Protein AF-A0A5R2NC80-F1 (afdb_monomer_lite)

Foldseek 3Di:
DLCVQLPVLVVLQVVCVVCVVVQLPDPDVVSVQPRLLSSLVSCVVVVNNVVNLVSLVVVLVVPQPHPQLQSNLSSLLSNLLSCVVVVNLVVNVVSLCVRCDPPRDPADDNSRLSSLVSVLVSCLSVLVLVSSLVSLVSQCVVCPPPPNLLSNLLSLLSNLSSPPPPVVSVCVSPVVSCVSCVVSSGDCSNVSVD

Radius of gyration: 16.11 Å; chains: 1; bounding box: 38×37×40 Å

Structure (mmCIF, N/CA/C/O backbone):
data_AF-A0A5R2NC80-F1
#
_entry.id   AF-A0A5R2NC80-F1
#
loop_
_atom_site.group_PDB
_atom_site.id
_atom_site.type_symbol
_atom_site.label_atom_id
_atom_site.label_alt_id
_atom_site.label_comp_id
_atom_site.label_asym_id
_atom_site.label_entity_id
_atom_site.label_seq_id
_atom_site.pdbx_PDB_ins_code
_atom_site.Cartn_x
_atom_site.Cartn_y
_atom_site.Cartn_z
_atom_site.occupancy
_atom_site.B_iso_or_equiv
_atom_site.auth_seq_id
_atom_site.auth_comp_id
_atom_site.auth_asym_id
_atom_site.auth_atom_id
_atom_site.pdbx_PDB_model_num
ATOM 1 N N . GLU A 1 1 ? -4.298 -0.695 -14.403 1.00 80.38 1 GLU A N 1
ATOM 2 C CA . GLU A 1 1 ? -4.674 0.154 -13.246 1.00 80.38 1 GLU A CA 1
ATOM 3 C C . GLU A 1 1 ? -6.178 0.427 -13.180 1.00 80.38 1 GLU A C 1
ATOM 5 O O . GLU A 1 1 ? -6.762 0.176 -12.139 1.00 80.38 1 GLU A O 1
ATOM 10 N N . LEU A 1 2 ? -6.840 0.875 -14.258 1.00 85.19 2 LEU A N 1
ATOM 11 C CA . LEU A 1 2 ? -8.296 1.112 -14.230 1.00 85.19 2 LEU A CA 1
ATOM 12 C C . LEU A 1 2 ? -9.118 -0.162 -13.957 1.00 85.19 2 LEU A C 1
ATOM 14 O O . LEU A 1 2 ? -9.928 -0.167 -13.034 1.00 85.19 2 LEU A O 1
ATOM 18 N N . ALA A 1 3 ? -8.856 -1.246 -14.698 1.00 85.06 3 ALA A N 1
ATOM 19 C CA . ALA A 1 3 ? -9.485 -2.551 -14.458 1.00 85.06 3 ALA A CA 1
ATOM 20 C C . ALA A 1 3 ? -9.240 -3.054 -13.024 1.00 85.06 3 ALA A C 1
ATOM 22 O O . ALA A 1 3 ? -10.125 -3.617 -12.393 1.00 85.06 3 ALA A O 1
ATOM 23 N N . TYR A 1 4 ? -8.053 -2.773 -12.472 1.00 86.44 4 TYR A N 1
ATOM 24 C CA . TYR A 1 4 ? -7.763 -3.061 -11.072 1.00 86.44 4 TYR A CA 1
ATOM 25 C C . TYR A 1 4 ? -8.686 -2.255 -10.157 1.00 86.44 4 TYR A C 1
ATOM 27 O O . TYR A 1 4 ? -9.494 -2.854 -9.464 1.00 86.44 4 TYR A O 1
ATOM 35 N N . GLU A 1 5 ? -8.636 -0.917 -10.192 1.00 88.75 5 GLU A N 1
ATOM 36 C CA . GLU A 1 5 ? -9.397 -0.076 -9.255 1.00 88.75 5 GLU A CA 1
ATOM 37 C C . GLU A 1 5 ? -10.907 -0.295 -9.294 1.00 88.75 5 GLU A C 1
ATOM 39 O O . GLU A 1 5 ? -11.548 -0.176 -8.256 1.00 88.75 5 GLU A O 1
ATOM 44 N N . THR A 1 6 ? -11.465 -0.634 -10.453 1.00 88.25 6 THR A N 1
ATOM 45 C CA . THR A 1 6 ? -12.903 -0.903 -10.640 1.00 88.25 6 THR A CA 1
ATOM 46 C C . THR A 1 6 ? -13.302 -2.338 -10.271 1.00 88.25 6 THR A C 1
ATOM 48 O O . THR A 1 6 ? -14.427 -2.758 -10.525 1.00 88.25 6 THR A O 1
ATOM 51 N N . ASN A 1 7 ? -12.396 -3.086 -9.629 1.00 88.19 7 ASN A N 1
ATOM 52 C CA . ASN A 1 7 ? -12.583 -4.461 -9.163 1.00 88.19 7 ASN A CA 1
ATOM 53 C C . ASN A 1 7 ? -12.809 -5.495 -10.288 1.00 88.19 7 ASN A C 1
ATOM 55 O O . ASN A 1 7 ? -13.308 -6.591 -10.039 1.00 88.19 7 ASN A O 1
ATOM 59 N N . ALA A 1 8 ? -12.379 -5.196 -11.517 1.00 88.50 8 ALA A N 1
ATOM 60 C CA . ALA A 1 8 ? -12.315 -6.151 -12.624 1.00 88.50 8 ALA A CA 1
ATOM 61 C C . ALA A 1 8 ? -11.020 -6.989 -12.540 1.00 88.50 8 ALA A C 1
ATOM 63 O O . ALA A 1 8 ? -10.152 -6.943 -13.413 1.00 88.50 8 ALA A O 1
ATOM 64 N N . SER A 1 9 ? -10.857 -7.752 -11.450 1.00 79.69 9 SER A N 1
ATOM 65 C CA . SER A 1 9 ? -9.596 -8.439 -11.113 1.00 79.69 9 SER A CA 1
ATOM 66 C C . SER A 1 9 ? -9.146 -9.474 -12.150 1.00 79.69 9 SER A C 1
ATOM 68 O O . SER A 1 9 ? -7.947 -9.615 -12.372 1.00 79.69 9 SER A O 1
ATOM 70 N N . GLY A 1 10 ? -10.081 -10.160 -12.818 1.00 82.88 10 GLY A N 1
ATOM 71 C CA . GLY A 1 10 ? -9.759 -11.107 -13.893 1.00 82.88 10 GLY A CA 1
ATOM 72 C C . GLY A 1 10 ? -9.185 -10.421 -15.137 1.00 82.88 10 GLY A C 1
ATOM 73 O O . GLY A 1 10 ? -8.174 -10.863 -15.676 1.00 82.88 10 GLY A O 1
ATOM 74 N N . GLU A 1 11 ? -9.772 -9.294 -15.547 1.00 87.00 11 GLU A N 1
ATOM 75 C CA . GLU A 1 11 ? -9.247 -8.471 -16.644 1.00 87.00 11 GLU A CA 1
ATOM 76 C C . GLU A 1 11 ? -7.880 -7.883 -16.274 1.00 87.00 11 GLU A C 1
ATOM 78 O O . GLU A 1 11 ? -6.939 -7.930 -17.066 1.00 87.00 11 GLU A O 1
ATOM 83 N N . ALA A 1 12 ? -7.743 -7.384 -15.043 1.00 84.44 12 ALA A N 1
ATOM 84 C CA . ALA A 1 12 ? -6.474 -6.873 -14.545 1.00 84.44 12 ALA A CA 1
ATOM 85 C C . ALA A 1 12 ? -5.372 -7.944 -14.585 1.00 84.44 12 ALA A C 1
ATOM 87 O O . ALA A 1 12 ? -4.263 -7.624 -15.007 1.00 84.44 12 ALA A O 1
ATOM 88 N N . LEU A 1 13 ? -5.679 -9.193 -14.205 1.00 82.75 13 LEU A N 1
ATOM 89 C CA . LEU A 1 13 ? -4.756 -10.330 -14.278 1.00 82.75 13 LEU A CA 1
ATOM 90 C C . LEU A 1 13 ? -4.341 -10.646 -15.712 1.00 82.75 13 LEU A C 1
ATOM 92 O O . LEU A 1 13 ? -3.147 -10.673 -16.003 1.00 82.75 13 LEU A O 1
ATOM 96 N N . ALA A 1 14 ? -5.307 -10.794 -16.617 1.00 84.62 14 ALA A N 1
ATOM 97 C CA . ALA A 1 14 ? -5.014 -11.067 -18.019 1.00 84.62 14 ALA A CA 1
ATOM 98 C C . ALA A 1 14 ? -4.106 -9.984 -18.631 1.00 84.62 14 ALA A C 1
ATOM 100 O O . ALA A 1 14 ? -3.153 -10.288 -19.345 1.00 84.62 14 ALA A O 1
ATOM 101 N N . LEU A 1 15 ? -4.357 -8.708 -18.316 1.00 84.06 15 LEU A N 1
ATOM 102 C CA . LEU A 1 15 ? -3.535 -7.597 -18.797 1.00 84.06 15 LEU A CA 1
ATOM 103 C C . LEU A 1 15 ? -2.097 -7.659 -18.267 1.00 84.06 15 LEU A C 1
ATOM 105 O O . LEU A 1 15 ? -1.163 -7.440 -19.037 1.00 84.06 15 LEU A O 1
ATOM 109 N N . VAL A 1 16 ? -1.896 -7.945 -16.978 1.00 81.94 16 VAL A N 1
ATOM 110 C CA . VAL A 1 16 ? -0.542 -7.967 -16.397 1.00 81.94 16 VAL A CA 1
ATOM 111 C C . VAL A 1 16 ? 0.243 -9.221 -16.762 1.00 81.94 16 VAL A C 1
ATOM 113 O O . VAL A 1 16 ? 1.454 -9.127 -16.914 1.00 81.94 16 VAL A O 1
ATOM 116 N N . GLU A 1 17 ? -0.405 -10.365 -16.975 1.00 82.00 17 GLU A N 1
ATOM 117 C CA . GLU A 1 17 ? 0.279 -11.577 -17.443 1.00 82.00 17 GLU A CA 1
ATOM 118 C C . GLU A 1 17 ? 0.721 -11.436 -18.903 1.00 82.00 17 GLU A C 1
ATOM 120 O O . GLU A 1 17 ? 1.860 -11.763 -19.239 1.00 82.00 17 GLU A O 1
ATOM 125 N N . ASN A 1 18 ? -0.125 -10.844 -19.752 1.00 81.88 18 ASN A N 1
ATOM 126 C CA . ASN A 1 18 ? 0.211 -10.591 -21.154 1.00 81.88 18 ASN A CA 1
ATOM 127 C C . ASN A 1 18 ? 1.300 -9.520 -21.320 1.00 81.88 18 ASN A C 1
ATOM 129 O O . ASN A 1 18 ? 2.136 -9.613 -22.218 1.00 81.88 18 ASN A O 1
ATOM 133 N N . LEU A 1 19 ? 1.296 -8.487 -20.470 1.00 77.19 19 LEU A N 1
ATOM 134 C CA . LEU A 1 19 ? 2.226 -7.357 -20.573 1.00 77.19 19 LEU A CA 1
ATOM 135 C C . LEU A 1 19 ? 3.444 -7.479 -19.646 1.00 77.19 19 LEU A C 1
ATOM 137 O O . LEU A 1 19 ? 4.398 -6.721 -19.805 1.00 77.19 19 LEU A O 1
ATOM 141 N N . GLY A 1 20 ? 3.445 -8.412 -18.695 1.00 69.75 20 GLY A N 1
ATOM 142 C CA . GLY A 1 20 ? 4.465 -8.562 -17.651 1.00 69.75 20 GLY A CA 1
ATOM 143 C C . GLY A 1 20 ? 5.900 -8.649 -18.179 1.00 69.75 20 GLY A C 1
ATOM 144 O O . GLY A 1 20 ? 6.734 -7.845 -17.756 1.00 69.75 20 GLY A O 1
ATOM 145 N N . PRO A 1 21 ? 6.199 -9.525 -19.160 1.00 72.44 21 PRO A N 1
ATOM 146 C CA . PRO A 1 21 ? 7.534 -9.606 -19.758 1.00 72.44 21 PRO A CA 1
ATOM 147 C C . PRO A 1 21 ? 7.990 -8.291 -20.408 1.00 72.44 21 PRO A C 1
ATOM 149 O O . PRO A 1 21 ? 9.159 -7.919 -20.311 1.00 72.44 21 PRO A O 1
ATOM 152 N N . LEU A 1 22 ? 7.061 -7.554 -21.030 1.00 72.12 22 LEU A N 1
ATOM 153 C CA . LEU A 1 22 ? 7.335 -6.248 -21.636 1.00 72.12 22 LEU A CA 1
ATOM 154 C C . LEU A 1 22 ? 7.553 -5.168 -20.570 1.00 72.12 22 LEU A C 1
ATOM 156 O O . LEU A 1 22 ? 8.404 -4.303 -20.743 1.00 72.12 22 LEU A O 1
ATOM 160 N N . ILE A 1 23 ? 6.818 -5.231 -19.457 1.00 70.12 23 ILE A N 1
ATOM 161 C CA . ILE A 1 23 ? 6.944 -4.318 -18.315 1.00 70.12 23 ILE A CA 1
ATOM 162 C C . ILE A 1 23 ? 8.294 -4.501 -17.611 1.00 70.12 23 ILE A C 1
ATOM 164 O O . ILE A 1 23 ? 8.983 -3.516 -17.349 1.00 70.12 23 ILE A O 1
ATOM 168 N N . GLU A 1 24 ? 8.686 -5.742 -17.310 1.00 64.88 24 GLU A N 1
ATOM 169 C CA . GLU A 1 24 ? 9.937 -6.045 -16.597 1.00 64.88 24 GLU A CA 1
ATOM 170 C C . GLU A 1 24 ? 11.188 -5.835 -17.468 1.00 64.88 24 GLU A C 1
ATOM 172 O O . GLU A 1 24 ? 12.270 -5.563 -16.932 1.00 64.88 24 GLU A O 1
ATOM 177 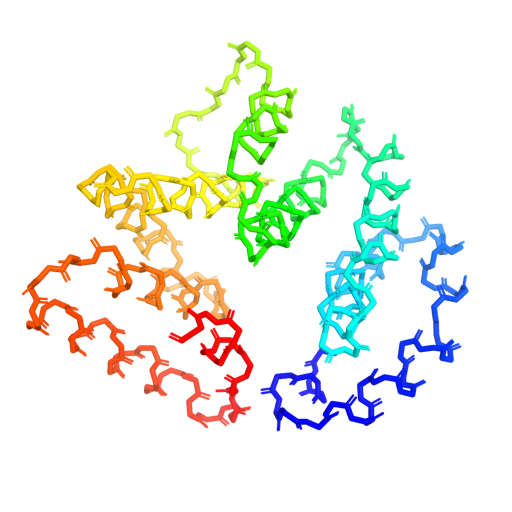N N . GLY A 1 25 ? 11.034 -5.955 -18.793 1.00 64.62 25 GLY A N 1
ATOM 178 C CA . GLY A 1 25 ? 12.075 -5.726 -19.798 1.00 64.62 25 GLY A CA 1
ATOM 179 C C . GLY A 1 25 ? 12.131 -4.300 -20.363 1.00 64.62 25 GLY A C 1
ATOM 180 O O . GLY A 1 25 ? 13.036 -3.995 -21.140 1.00 64.62 25 GLY A O 1
ATOM 181 N N . ALA A 1 26 ? 11.195 -3.415 -20.002 1.00 63.25 26 ALA A N 1
ATOM 182 C CA . ALA A 1 26 ? 11.150 -2.059 -20.541 1.00 63.25 26 ALA A CA 1
ATOM 183 C C . ALA A 1 26 ? 12.350 -1.218 -20.073 1.00 63.25 26 ALA A C 1
ATOM 185 O O . ALA A 1 26 ? 12.550 -0.993 -18.881 1.00 63.25 26 ALA A O 1
ATOM 186 N N . ALA A 1 27 ? 13.095 -0.658 -21.031 1.00 51.97 27 ALA A N 1
ATOM 187 C CA . ALA A 1 27 ? 14.151 0.322 -20.762 1.00 51.97 27 ALA A CA 1
ATOM 188 C C . ALA A 1 27 ? 13.593 1.696 -20.326 1.00 51.97 27 ALA A C 1
ATOM 190 O O . ALA A 1 27 ? 14.301 2.498 -19.719 1.00 51.97 27 ALA A O 1
ATOM 191 N N . VAL A 1 28 ? 12.318 1.977 -20.632 1.00 56.28 28 VAL A N 1
ATOM 192 C CA . VAL A 1 28 ? 11.653 3.249 -20.316 1.00 56.28 28 VAL A CA 1
ATOM 193 C C . VAL A 1 28 ? 10.897 3.139 -18.998 1.00 56.28 28 VAL A C 1
ATOM 195 O O . VAL A 1 28 ? 9.860 2.487 -18.895 1.00 56.28 28 VAL A O 1
ATOM 198 N N . ILE A 1 29 ? 11.392 3.863 -18.001 1.00 58.12 29 ILE A N 1
ATOM 199 C CA . ILE A 1 29 ? 11.003 3.750 -16.587 1.00 58.12 29 ILE A CA 1
ATOM 200 C C . ILE A 1 29 ? 9.593 4.269 -16.268 1.00 58.12 29 ILE A C 1
ATOM 202 O O . ILE A 1 29 ? 9.025 3.936 -15.227 1.00 58.12 29 ILE A O 1
ATOM 206 N N . VAL A 1 30 ? 8.975 5.006 -17.194 1.00 54.38 30 VAL A N 1
ATOM 207 C CA . VAL A 1 30 ? 7.578 5.450 -17.068 1.00 54.38 30 VAL A CA 1
ATOM 208 C C . VAL A 1 30 ? 6.611 4.262 -17.021 1.00 54.38 30 VAL A C 1
ATOM 210 O O . VAL A 1 30 ? 5.649 4.306 -16.257 1.00 54.38 30 VAL A O 1
ATOM 213 N N . TYR A 1 31 ? 6.883 3.185 -17.769 1.00 58.72 31 TYR A N 1
ATOM 214 C CA . TYR A 1 31 ? 6.023 2.000 -17.770 1.00 58.72 31 TYR A CA 1
ATOM 215 C C . TYR A 1 31 ? 6.079 1.257 -16.422 1.00 58.72 31 TYR A C 1
ATOM 217 O O . TYR A 1 31 ? 5.022 1.132 -15.801 1.00 58.72 31 TYR A O 1
ATOM 225 N N . PRO A 1 32 ? 7.261 0.885 -15.881 1.00 59.38 32 PRO A N 1
ATOM 226 C CA . PRO A 1 32 ? 7.375 0.293 -14.548 1.00 59.38 32 PRO A CA 1
ATOM 227 C C . PRO A 1 32 ? 6.748 1.113 -13.413 1.00 59.38 32 PRO A C 1
ATOM 229 O O . PRO A 1 32 ? 6.153 0.533 -12.508 1.00 59.38 32 PRO A O 1
ATOM 232 N N . LEU A 1 33 ? 6.833 2.451 -13.464 1.00 58.34 33 LEU A N 1
ATOM 233 C CA . LEU A 1 33 ? 6.253 3.350 -12.452 1.00 58.34 33 LEU A CA 1
ATOM 234 C C . LEU A 1 33 ? 4.740 3.196 -12.269 1.00 58.34 33 LEU A C 1
ATOM 236 O O . LEU A 1 33 ? 4.251 3.363 -11.153 1.00 58.34 33 LEU A O 1
ATOM 240 N N . ALA A 1 34 ? 4.005 2.904 -13.341 1.00 63.28 34 ALA A N 1
ATOM 241 C CA . ALA A 1 34 ? 2.554 2.734 -13.284 1.00 63.28 34 ALA A CA 1
ATOM 242 C C . ALA A 1 34 ? 2.141 1.258 -13.163 1.00 63.28 34 ALA A C 1
ATOM 244 O O . ALA A 1 34 ? 1.145 0.927 -12.511 1.00 63.28 34 ALA A O 1
ATOM 245 N N . SER A 1 35 ? 2.890 0.353 -13.794 1.00 76.00 35 SER A N 1
ATOM 246 C CA . SER A 1 35 ? 2.446 -1.027 -13.976 1.00 76.00 35 SER A CA 1
ATOM 247 C C . SER A 1 35 ? 2.956 -2.000 -12.916 1.00 76.00 35 SER A C 1
ATOM 249 O O . SER A 1 35 ? 2.193 -2.882 -12.531 1.00 76.00 35 SER A O 1
ATOM 251 N N . VAL A 1 36 ? 4.180 -1.838 -12.399 1.00 83.12 36 VAL A N 1
ATOM 252 C CA . VAL A 1 36 ? 4.771 -2.783 -11.430 1.00 83.12 36 VAL A CA 1
ATOM 253 C C . VAL A 1 36 ? 3.996 -2.811 -10.104 1.00 83.12 36 VAL A C 1
ATOM 255 O O . VAL A 1 36 ? 3.637 -3.908 -9.674 1.00 83.12 36 VAL A O 1
ATOM 258 N N . PRO A 1 37 ? 3.636 -1.662 -9.492 1.00 83.94 37 PRO A N 1
ATOM 259 C CA . PRO A 1 37 ? 2.723 -1.621 -8.347 1.00 83.94 37 PRO A CA 1
ATOM 260 C C . PRO A 1 37 ? 1.418 -2.368 -8.601 1.00 83.94 37 PRO A C 1
ATOM 262 O O . PRO A 1 37 ? 1.045 -3.265 -7.853 1.00 83.94 37 PRO A O 1
ATOM 265 N N . THR A 1 38 ? 0.737 -2.043 -9.705 1.00 86.06 38 THR A N 1
ATOM 266 C CA . THR A 1 38 ? -0.546 -2.664 -10.053 1.00 86.06 38 THR A CA 1
ATOM 267 C C . THR A 1 38 ? -0.393 -4.174 -10.226 1.00 86.06 38 THR A C 1
ATOM 269 O O . THR A 1 38 ? -1.224 -4.930 -9.731 1.00 86.06 38 THR A O 1
ATOM 272 N N . TYR A 1 39 ? 0.675 -4.627 -10.886 1.00 88.88 39 TYR A N 1
ATOM 273 C CA . TYR A 1 39 ? 0.937 -6.047 -11.079 1.00 88.88 39 TYR A CA 1
ATOM 274 C C . TYR A 1 39 ? 1.167 -6.754 -9.739 1.00 88.88 39 TYR A C 1
ATOM 276 O O . TYR A 1 39 ? 0.546 -7.780 -9.476 1.00 88.88 39 TYR A O 1
ATOM 284 N N . ALA A 1 40 ? 1.959 -6.173 -8.836 1.00 90.56 40 ALA A N 1
ATOM 285 C CA . ALA A 1 40 ? 2.197 -6.769 -7.525 1.00 90.56 40 ALA A CA 1
ATOM 286 C C . ALA A 1 40 ? 0.894 -6.943 -6.731 1.00 90.56 40 ALA A C 1
ATOM 288 O O . ALA A 1 40 ? 0.664 -7.986 -6.122 1.00 90.56 40 ALA A O 1
ATOM 289 N N . ARG A 1 41 ? -0.002 -5.955 -6.802 1.00 89.81 41 ARG A N 1
ATOM 290 C CA . ARG A 1 41 ? -1.315 -6.013 -6.148 1.00 89.81 41 ARG A CA 1
ATOM 291 C C . ARG A 1 41 ? -2.240 -7.063 -6.763 1.00 89.81 41 ARG A C 1
ATOM 293 O O . ARG A 1 41 ? -2.952 -7.758 -6.045 1.00 89.81 41 ARG A O 1
ATOM 300 N N . VAL A 1 42 ? -2.209 -7.220 -8.085 1.00 90.00 42 VAL A N 1
ATOM 301 C CA . VAL A 1 42 ? -2.945 -8.286 -8.780 1.00 90.00 42 VAL A CA 1
ATOM 302 C C . VAL A 1 42 ? -2.407 -9.668 -8.398 1.00 90.00 42 VAL A C 1
ATOM 304 O O . VAL A 1 42 ? -3.189 -10.569 -8.104 1.00 90.00 42 VAL A O 1
ATOM 307 N N . LEU A 1 43 ? -1.085 -9.838 -8.322 1.00 90.19 43 LEU A N 1
ATOM 308 C CA . LEU A 1 43 ? -0.475 -1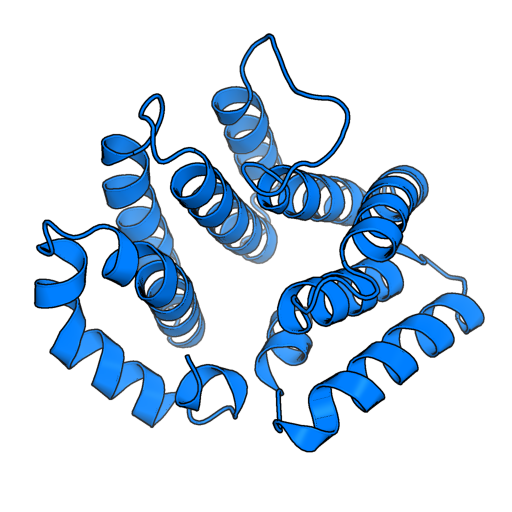1.081 -7.847 1.00 90.19 43 LEU A CA 1
ATOM 309 C C . LEU A 1 43 ? -0.912 -11.393 -6.412 1.00 90.19 43 LEU A C 1
ATOM 311 O O . LEU A 1 43 ? -1.384 -12.500 -6.152 1.00 90.19 43 LEU A O 1
ATOM 315 N N . GLN A 1 44 ? -0.855 -10.411 -5.510 1.00 90.00 44 GLN A N 1
ATOM 316 C CA . GLN A 1 44 ? -1.346 -10.556 -4.138 1.00 90.00 44 GLN A CA 1
ATOM 317 C C . GLN A 1 44 ? -2.805 -11.028 -4.097 1.00 90.00 44 GLN A C 1
ATOM 319 O O . GLN A 1 44 ? -3.117 -11.982 -3.387 1.00 90.00 44 GLN A O 1
ATOM 324 N N . LEU A 1 45 ? -3.679 -10.412 -4.897 1.00 88.62 45 LEU A N 1
ATOM 325 C CA . LEU A 1 45 ? -5.093 -10.779 -4.982 1.00 88.62 45 LEU A CA 1
ATOM 326 C C . LEU A 1 45 ? -5.341 -12.235 -5.373 1.00 88.62 45 LEU A C 1
ATOM 328 O O . LEU A 1 45 ? -6.335 -12.827 -4.966 1.00 88.62 45 LEU A O 1
ATOM 332 N N . THR A 1 46 ? -4.439 -12.802 -6.165 1.00 88.94 46 THR A N 1
ATOM 333 C CA . THR A 1 46 ? -4.506 -14.195 -6.627 1.00 88.94 46 THR A CA 1
ATOM 334 C C . THR A 1 46 ? -3.786 -15.174 -5.695 1.00 88.94 46 THR A C 1
ATOM 336 O O . THR A 1 46 ? -3.529 -16.312 -6.076 1.00 88.94 46 THR A O 1
ATOM 339 N N . GLY A 1 47 ? -3.422 -14.743 -4.482 1.00 90.31 47 GLY A N 1
ATOM 340 C CA . GLY A 1 47 ? -2.683 -15.557 -3.513 1.00 90.31 47 GLY A CA 1
ATOM 341 C C . GLY A 1 47 ? -1.190 -15.701 -3.827 1.00 90.31 47 GLY A C 1
ATOM 342 O O . GLY A 1 47 ? -0.492 -16.462 -3.165 1.00 90.31 47 GLY A O 1
ATOM 343 N N . ARG A 1 48 ? -0.664 -14.956 -4.807 1.00 92.69 48 ARG A N 1
ATOM 344 C CA . ARG A 1 48 ? 0.739 -15.010 -5.258 1.00 92.69 48 ARG A CA 1
ATOM 345 C C . ARG A 1 48 ? 1.587 -13.915 -4.600 1.00 92.69 48 ARG A C 1
ATOM 347 O O . ARG A 1 48 ? 2.353 -13.225 -5.270 1.00 92.69 48 ARG A O 1
ATOM 354 N N . GLY A 1 49 ? 1.433 -13.742 -3.286 1.00 92.94 49 GLY A N 1
ATOM 355 C CA . GLY A 1 49 ? 2.089 -12.675 -2.517 1.00 92.94 49 GLY A CA 1
ATOM 356 C C . GLY A 1 49 ? 3.620 -12.725 -2.565 1.00 92.94 49 GLY A C 1
ATOM 357 O O . GLY A 1 49 ? 4.256 -11.696 -2.773 1.00 92.94 49 GLY A O 1
ATOM 358 N N . ASP A 1 50 ? 4.215 -13.914 -2.469 1.00 93.31 50 ASP A N 1
ATOM 359 C CA . ASP A 1 50 ? 5.678 -14.057 -2.513 1.00 93.31 50 ASP A CA 1
ATOM 360 C C . ASP A 1 50 ? 6.241 -13.706 -3.895 1.00 93.31 50 ASP A C 1
ATOM 362 O O . ASP A 1 50 ? 7.210 -12.959 -4.005 1.00 93.31 50 ASP A O 1
ATOM 366 N N . ALA A 1 51 ? 5.555 -14.118 -4.967 1.00 91.50 51 ALA A N 1
ATOM 367 C CA . ALA A 1 51 ? 5.921 -13.723 -6.326 1.00 91.50 51 ALA A CA 1
ATOM 368 C C . ALA A 1 51 ? 5.830 -12.198 -6.530 1.00 91.50 51 ALA A C 1
ATOM 370 O O . ALA A 1 51 ? 6.644 -11.617 -7.252 1.00 91.50 51 ALA A O 1
ATOM 371 N N . ALA A 1 52 ? 4.858 -11.542 -5.884 1.00 93.56 52 ALA A N 1
ATOM 372 C CA . ALA A 1 52 ? 4.739 -10.089 -5.890 1.00 93.56 52 ALA A CA 1
ATOM 373 C C . ALA A 1 52 ? 5.932 -9.421 -5.185 1.00 93.56 52 ALA A C 1
ATOM 375 O O . ALA A 1 52 ? 6.516 -8.483 -5.732 1.00 93.56 52 ALA A O 1
ATOM 376 N N . LEU A 1 53 ? 6.326 -9.923 -4.008 1.00 95.12 53 LEU A N 1
ATOM 377 C CA . LEU A 1 53 ? 7.488 -9.431 -3.261 1.00 95.12 53 LEU A CA 1
ATOM 378 C C . LEU A 1 53 ? 8.787 -9.593 -4.058 1.00 95.12 53 LEU A C 1
ATOM 380 O O . LEU A 1 53 ? 9.546 -8.627 -4.174 1.00 95.12 53 LEU A O 1
ATOM 384 N N . ASP A 1 54 ? 9.006 -10.762 -4.661 1.00 92.50 54 ASP A N 1
ATOM 385 C CA . ASP A 1 54 ? 10.187 -11.040 -5.480 1.00 92.50 54 ASP A CA 1
ATOM 386 C C . ASP A 1 54 ? 10.274 -10.104 -6.687 1.00 92.50 54 ASP A C 1
ATOM 388 O O . ASP A 1 54 ? 11.341 -9.573 -7.003 1.00 92.50 54 ASP A O 1
ATOM 392 N N . MET A 1 55 ? 9.152 -9.873 -7.374 1.00 90.19 55 MET A N 1
ATOM 393 C CA . MET A 1 55 ? 9.099 -8.949 -8.505 1.00 90.19 55 MET A CA 1
ATOM 394 C C . MET A 1 55 ? 9.437 -7.518 -8.075 1.00 90.19 55 MET A C 1
ATOM 396 O O . MET A 1 55 ? 10.282 -6.872 -8.701 1.00 90.19 55 MET A O 1
ATOM 400 N N . LEU A 1 56 ? 8.808 -7.024 -7.004 1.00 93.12 56 LEU A N 1
ATOM 401 C CA . LEU A 1 56 ? 9.070 -5.681 -6.487 1.00 93.12 56 LEU A CA 1
ATOM 402 C C . LEU A 1 56 ? 10.540 -5.513 -6.081 1.00 93.12 56 LEU A C 1
ATOM 404 O O . LEU A 1 56 ? 11.138 -4.481 -6.381 1.00 93.12 56 LEU A O 1
ATOM 408 N N . GLU A 1 57 ? 11.137 -6.526 -5.452 1.00 93.06 57 GLU A N 1
ATOM 409 C CA . GLU A 1 57 ? 12.550 -6.525 -5.065 1.00 93.06 57 GLU A CA 1
ATOM 410 C C . GLU A 1 57 ? 13.482 -6.482 -6.282 1.00 93.06 57 GLU A C 1
ATOM 412 O O . GLU A 1 57 ? 14.384 -5.642 -6.335 1.00 93.06 57 GLU A O 1
ATOM 417 N N . ARG A 1 58 ? 13.243 -7.314 -7.305 1.00 89.31 58 ARG A N 1
ATOM 418 C CA . ARG A 1 58 ? 14.065 -7.313 -8.529 1.00 89.31 58 ARG A CA 1
ATOM 419 C C . ARG A 1 58 ? 14.095 -5.947 -9.205 1.00 89.31 58 ARG A C 1
ATOM 421 O O . ARG A 1 58 ? 15.146 -5.539 -9.699 1.00 89.31 58 ARG A O 1
ATOM 428 N N . VAL A 1 59 ? 12.962 -5.245 -9.249 1.00 88.12 59 VAL A N 1
ATOM 429 C CA . VAL A 1 59 ? 12.898 -3.892 -9.821 1.00 88.12 59 VAL A CA 1
ATOM 430 C C . VAL A 1 59 ? 13.553 -2.884 -8.877 1.00 88.12 59 VAL A C 1
ATOM 432 O O . VAL A 1 59 ? 14.346 -2.059 -9.332 1.00 88.12 59 VAL A O 1
ATOM 435 N N . TYR A 1 60 ? 13.296 -2.979 -7.569 1.00 91.62 60 TYR A N 1
ATOM 436 C CA . TYR A 1 60 ? 13.875 -2.096 -6.555 1.00 91.62 60 TYR A CA 1
ATOM 437 C C . TYR A 1 60 ? 15.407 -2.086 -6.602 1.00 91.62 60 TYR A C 1
ATOM 439 O O . TYR A 1 60 ? 16.015 -1.016 -6.615 1.00 91.62 60 TYR A O 1
ATOM 447 N N . GLN A 1 61 ? 16.036 -3.257 -6.723 1.00 90.69 61 GLN A N 1
ATOM 448 C CA . GLN A 1 61 ? 17.494 -3.386 -6.803 1.00 90.69 61 GLN A CA 1
ATOM 449 C C . GLN A 1 61 ? 18.115 -2.636 -7.990 1.00 90.69 61 GLN A C 1
ATOM 451 O O . GLN A 1 61 ? 19.247 -2.170 -7.887 1.00 90.69 61 GLN A O 1
ATOM 456 N N . ARG A 1 62 ? 17.374 -2.458 -9.091 1.00 87.25 62 ARG A N 1
ATOM 457 C CA . ARG A 1 62 ? 17.840 -1.712 -10.275 1.00 87.25 62 ARG A CA 1
ATOM 458 C C . ARG A 1 62 ? 17.714 -0.197 -10.114 1.00 87.25 62 ARG A C 1
ATOM 460 O O . ARG A 1 62 ? 18.400 0.542 -10.812 1.00 87.25 62 ARG A O 1
ATOM 467 N N . VAL A 1 63 ? 16.813 0.269 -9.246 1.00 87.38 63 VAL A N 1
ATOM 468 C CA . VAL A 1 63 ? 16.464 1.697 -9.130 1.00 87.38 63 VAL A CA 1
ATOM 469 C C . VAL A 1 63 ? 16.934 2.339 -7.829 1.00 87.38 63 VAL A C 1
ATOM 471 O O . VAL A 1 63 ? 17.037 3.567 -7.764 1.00 87.38 63 VAL A O 1
ATOM 474 N N . ARG A 1 64 ? 17.235 1.556 -6.787 1.00 88.06 64 ARG A N 1
ATOM 475 C CA . ARG A 1 64 ? 17.744 2.086 -5.516 1.00 88.06 64 ARG A CA 1
ATOM 476 C C . ARG A 1 64 ? 19.074 2.820 -5.730 1.00 88.06 64 ARG A C 1
ATOM 478 O O . ARG A 1 64 ? 19.927 2.357 -6.480 1.00 88.06 64 ARG A O 1
ATOM 485 N N . GLY A 1 65 ? 19.235 3.982 -5.098 1.00 85.31 65 GLY A N 1
ATOM 486 C CA . GLY A 1 65 ? 20.435 4.821 -5.243 1.00 85.31 65 GLY A CA 1
ATOM 487 C C . GLY A 1 65 ? 20.600 5.509 -6.607 1.00 85.31 65 GLY A C 1
ATOM 488 O O . GLY A 1 65 ? 21.599 6.184 -6.825 1.00 85.31 65 GLY A O 1
ATOM 489 N N . SER A 1 66 ? 19.639 5.362 -7.522 1.00 86.69 66 SER A N 1
ATOM 490 C CA . SER A 1 66 ? 19.643 6.045 -8.819 1.00 86.69 66 SER A CA 1
ATOM 491 C C . SER A 1 66 ? 18.816 7.339 -8.790 1.00 86.69 66 SER A C 1
ATOM 493 O O . SER A 1 66 ? 18.157 7.667 -7.801 1.00 86.69 66 SER A O 1
ATOM 495 N N . VAL A 1 67 ? 18.765 8.043 -9.925 1.00 84.88 67 VAL A N 1
ATOM 496 C CA . VAL A 1 67 ? 17.892 9.215 -10.128 1.00 84.88 67 VAL A CA 1
ATOM 497 C C . VAL A 1 67 ? 16.392 8.892 -10.004 1.00 84.88 67 VAL A C 1
ATOM 499 O O . VAL A 1 67 ? 15.573 9.793 -9.830 1.00 84.88 67 VAL A O 1
ATOM 502 N N . TYR A 1 68 ? 16.003 7.613 -10.033 1.00 86.81 68 TYR A N 1
ATOM 503 C CA . TYR A 1 68 ? 14.609 7.158 -9.986 1.00 86.81 68 TYR A CA 1
ATOM 504 C C . TYR A 1 68 ? 14.065 7.016 -8.560 1.00 86.81 68 TYR A C 1
ATOM 506 O O . TYR A 1 68 ? 13.332 6.075 -8.248 1.00 86.81 68 TYR A O 1
ATOM 514 N N . ARG A 1 69 ? 14.383 7.981 -7.692 1.00 88.81 69 ARG A N 1
ATOM 515 C CA . ARG A 1 69 ? 14.007 7.978 -6.270 1.00 88.81 69 ARG A CA 1
ATOM 516 C C . ARG A 1 69 ? 12.513 7.753 -6.043 1.00 88.81 69 ARG A C 1
ATOM 518 O O . ARG A 1 69 ? 12.131 6.946 -5.205 1.00 88.81 69 ARG A O 1
ATOM 525 N N . ARG A 1 70 ? 11.668 8.383 -6.864 1.00 89.31 70 ARG A N 1
ATOM 526 C CA . ARG A 1 70 ? 10.211 8.216 -6.789 1.00 89.31 70 ARG A CA 1
ATOM 527 C C . ARG A 1 70 ? 9.757 6.784 -7.041 1.00 89.31 70 ARG A C 1
ATOM 529 O O . ARG A 1 70 ? 8.871 6.307 -6.344 1.00 89.31 70 ARG A O 1
ATOM 536 N N . LEU A 1 71 ? 10.353 6.100 -8.017 1.00 87.94 71 LEU A N 1
ATOM 537 C CA . LEU A 1 71 ? 10.028 4.700 -8.282 1.00 87.94 71 LEU A CA 1
ATOM 538 C C . LEU A 1 71 ? 10.476 3.822 -7.114 1.00 87.94 71 LEU A C 1
ATOM 540 O O . LEU A 1 71 ? 9.695 3.007 -6.641 1.00 87.94 71 LEU A O 1
ATOM 544 N N . ALA A 1 72 ? 11.691 4.031 -6.603 1.00 91.81 72 ALA A N 1
ATOM 545 C CA . ALA A 1 72 ? 12.174 3.299 -5.436 1.00 91.81 72 ALA A CA 1
ATOM 546 C C . ALA A 1 72 ? 11.231 3.467 -4.225 1.00 91.81 72 ALA A C 1
ATOM 548 O O . ALA A 1 72 ? 10.851 2.475 -3.609 1.00 91.81 72 ALA A O 1
ATOM 549 N N . SER A 1 73 ? 10.782 4.699 -3.965 1.00 93.44 73 SER A N 1
ATOM 550 C CA . SER A 1 73 ? 9.823 5.041 -2.908 1.00 93.44 73 SER A CA 1
ATOM 551 C C . SER A 1 73 ? 8.479 4.311 -3.069 1.00 93.44 73 SER A C 1
ATOM 553 O O . SER A 1 73 ? 7.961 3.745 -2.107 1.00 93.44 73 SER A O 1
ATOM 555 N N . VAL A 1 74 ? 7.938 4.250 -4.293 1.00 92.56 74 VAL A N 1
ATOM 556 C CA . VAL A 1 74 ? 6.701 3.506 -4.606 1.00 92.56 74 VAL A CA 1
ATOM 557 C C . VAL A 1 74 ? 6.873 2.002 -4.367 1.00 92.56 74 VAL A C 1
ATOM 559 O O . VAL A 1 74 ? 6.039 1.385 -3.713 1.00 92.56 74 VAL A O 1
ATOM 562 N N . LEU A 1 75 ? 7.966 1.405 -4.853 1.00 93.50 75 LEU A N 1
ATOM 563 C CA . LEU A 1 75 ? 8.207 -0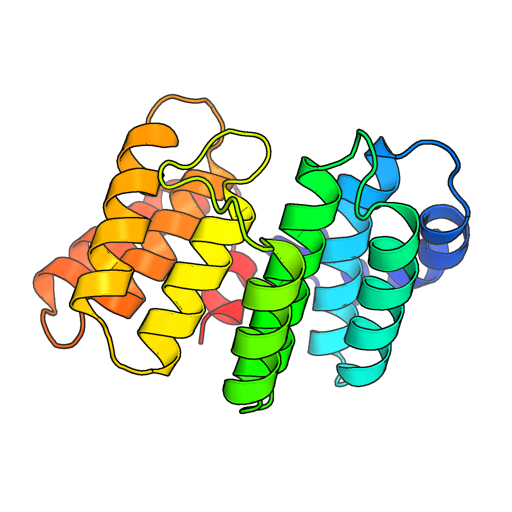.036 -4.702 1.00 93.50 75 LEU A CA 1
ATOM 564 C C . LEU A 1 75 ? 8.368 -0.435 -3.233 1.00 93.50 75 LEU A C 1
ATOM 566 O O . LEU A 1 75 ? 7.859 -1.472 -2.814 1.00 93.50 75 LEU A O 1
ATOM 570 N N . VAL A 1 76 ? 9.053 0.393 -2.441 1.00 95.69 76 VAL A N 1
ATOM 571 C CA . VAL A 1 76 ? 9.192 0.187 -0.993 1.00 95.69 76 VAL A CA 1
ATOM 572 C C . VAL A 1 76 ? 7.837 0.280 -0.300 1.00 95.69 76 VAL A C 1
ATOM 574 O O . VAL A 1 76 ? 7.529 -0.567 0.536 1.00 95.69 76 VAL A O 1
ATOM 577 N N . HIS A 1 77 ? 6.998 1.246 -0.681 1.00 95.81 77 HIS A N 1
ATOM 578 C CA . HIS A 1 77 ? 5.640 1.371 -0.153 1.00 95.81 77 HIS A CA 1
ATOM 579 C C . HIS A 1 77 ? 4.783 0.126 -0.410 1.00 95.81 77 HIS A C 1
ATOM 581 O O . HIS A 1 77 ? 4.201 -0.399 0.542 1.00 95.81 77 HIS A O 1
ATOM 587 N N . ASP A 1 78 ? 4.741 -0.388 -1.642 1.00 94.56 78 ASP A N 1
ATOM 588 C CA . ASP A 1 78 ? 3.956 -1.592 -1.949 1.00 94.56 78 ASP A CA 1
ATOM 589 C C . ASP A 1 78 ? 4.517 -2.841 -1.249 1.00 94.56 78 ASP A C 1
ATOM 591 O O . ASP A 1 78 ? 3.746 -3.646 -0.729 1.00 94.56 78 ASP A O 1
ATOM 595 N N . ARG A 1 79 ? 5.846 -2.989 -1.143 1.00 96.94 79 ARG A N 1
ATOM 596 C CA . ARG A 1 79 ? 6.452 -4.095 -0.379 1.00 96.94 79 ARG A CA 1
ATOM 597 C C . ARG A 1 79 ? 6.092 -4.042 1.099 1.00 96.94 79 ARG A C 1
ATOM 599 O O . ARG A 1 79 ? 5.765 -5.071 1.676 1.00 96.94 79 ARG A O 1
ATOM 606 N N . ILE A 1 80 ? 6.129 -2.857 1.707 1.00 97.38 80 ILE A N 1
ATOM 607 C CA . ILE A 1 80 ? 5.732 -2.669 3.108 1.00 97.38 80 ILE A CA 1
ATOM 608 C C . ILE A 1 80 ? 4.266 -3.044 3.299 1.00 97.38 80 ILE A C 1
ATOM 610 O O . ILE A 1 80 ? 3.950 -3.727 4.269 1.00 97.38 80 ILE A O 1
ATOM 614 N N . ARG A 1 81 ? 3.385 -2.665 2.365 1.00 95.12 81 ARG A N 1
ATOM 615 C CA . ARG A 1 81 ? 1.976 -3.076 2.403 1.00 95.12 81 ARG A CA 1
ATOM 616 C C . ARG A 1 81 ? 1.843 -4.603 2.408 1.00 95.12 81 ARG A C 1
ATOM 618 O O . ARG A 1 81 ? 1.239 -5.143 3.325 1.00 95.12 81 ARG A O 1
ATOM 625 N N . LEU A 1 82 ? 2.488 -5.286 1.459 1.00 94.94 82 LEU A N 1
ATOM 626 C CA . LEU A 1 82 ? 2.471 -6.753 1.365 1.00 94.94 82 LEU A CA 1
ATOM 627 C C . LEU A 1 82 ? 2.996 -7.438 2.631 1.00 94.94 82 LEU A C 1
ATOM 629 O O . LEU A 1 82 ? 2.404 -8.404 3.105 1.00 94.94 82 LEU A O 1
ATOM 633 N N . LEU A 1 83 ? 4.099 -6.941 3.188 1.00 96.50 83 LEU A N 1
ATOM 634 C CA . LEU A 1 83 ? 4.680 -7.493 4.409 1.00 96.50 83 LEU A CA 1
ATOM 635 C C . LEU A 1 83 ? 3.756 -7.293 5.618 1.00 96.50 83 LEU A C 1
ATOM 637 O O . LEU A 1 83 ? 3.620 -8.208 6.427 1.00 96.50 83 LEU A O 1
ATOM 641 N N . ILE A 1 84 ? 3.096 -6.136 5.740 1.00 95.56 84 ILE A N 1
ATOM 642 C CA . ILE A 1 84 ? 2.106 -5.891 6.801 1.00 95.56 84 ILE A CA 1
ATOM 643 C C . ILE A 1 84 ? 0.924 -6.859 6.667 1.00 95.56 84 ILE A C 1
ATOM 645 O O . ILE A 1 84 ? 0.541 -7.466 7.665 1.00 95.56 84 ILE A O 1
ATOM 649 N N . ASP A 1 85 ? 0.407 -7.071 5.454 1.00 92.12 85 ASP A N 1
ATOM 650 C CA . ASP A 1 85 ? -0.704 -8.002 5.200 1.00 92.12 85 ASP A CA 1
ATOM 651 C C . ASP A 1 85 ? -0.332 -9.459 5.542 1.00 92.12 85 ASP A C 1
ATOM 653 O O . ASP A 1 85 ? -1.181 -10.254 5.938 1.00 92.12 85 ASP A O 1
ATOM 657 N N . GLN A 1 86 ? 0.956 -9.805 5.445 1.00 92.62 86 GLN A N 1
ATOM 658 C CA . GLN A 1 86 ? 1.518 -11.094 5.864 1.00 92.62 86 GLN A CA 1
ATOM 659 C C . GLN A 1 86 ? 1.932 -11.137 7.352 1.00 92.62 86 GLN A C 1
ATOM 661 O O . GLN A 1 86 ? 2.586 -12.087 7.779 1.00 92.62 86 GLN A O 1
ATOM 666 N N . ASN A 1 87 ? 1.590 -10.120 8.152 1.00 95.31 87 ASN A N 1
ATOM 667 C CA . ASN A 1 87 ? 1.974 -9.981 9.563 1.00 95.31 87 ASN A CA 1
ATOM 668 C C . ASN A 1 87 ? 3.505 -9.943 9.810 1.00 95.31 87 ASN A C 1
ATOM 670 O O . ASN A 1 87 ? 3.992 -10.265 10.894 1.00 95.31 87 ASN A O 1
ATOM 674 N N . ARG A 1 88 ? 4.287 -9.509 8.813 1.00 97.25 88 ARG A N 1
ATOM 675 C CA . ARG A 1 88 ? 5.760 -9.380 8.837 1.00 97.25 88 ARG A CA 1
ATOM 676 C C . ARG A 1 88 ? 6.199 -7.940 9.140 1.00 97.25 88 ARG A C 1
ATOM 678 O O . ARG A 1 88 ? 7.062 -7.373 8.470 1.00 97.25 88 ARG A O 1
ATOM 685 N N . VAL A 1 89 ? 5.609 -7.328 10.170 1.00 98.00 89 VAL A N 1
ATOM 686 C CA . VAL A 1 89 ? 5.795 -5.896 10.502 1.00 98.00 89 VAL A CA 1
ATOM 687 C C . VAL A 1 89 ? 7.259 -5.541 10.806 1.00 98.00 89 VAL A C 1
ATOM 689 O O . VAL A 1 89 ? 7.754 -4.513 10.348 1.00 98.00 89 VAL A O 1
ATOM 692 N N . ALA A 1 90 ? 7.986 -6.408 11.520 1.00 98.00 90 ALA A N 1
ATOM 693 C CA . ALA A 1 90 ? 9.395 -6.175 11.852 1.00 98.00 90 ALA A CA 1
ATOM 694 C C . ALA A 1 90 ? 10.295 -6.113 10.603 1.00 98.00 90 ALA A C 1
ATOM 696 O O . ALA A 1 90 ? 11.179 -5.262 10.506 1.00 98.00 90 ALA A O 1
ATOM 697 N N . GLU A 1 91 ? 10.038 -6.976 9.620 1.00 98.19 91 GLU A N 1
ATOM 698 C CA . GLU A 1 91 ? 10.764 -6.983 8.350 1.00 98.19 91 GLU A CA 1
ATOM 699 C C . GLU A 1 91 ? 10.435 -5.747 7.511 1.00 98.19 91 GLU A C 1
ATOM 701 O O . GLU A 1 91 ? 11.331 -5.116 6.952 1.00 98.19 91 GLU A O 1
ATOM 706 N N . ALA A 1 92 ? 9.164 -5.344 7.485 1.00 98.31 92 ALA A N 1
ATOM 707 C CA . ALA A 1 92 ? 8.734 -4.126 6.812 1.00 98.31 92 ALA A CA 1
ATOM 708 C C . ALA A 1 92 ? 9.396 -2.868 7.410 1.00 98.31 92 ALA A C 1
ATOM 710 O O . ALA A 1 92 ? 9.801 -1.968 6.670 1.00 98.31 92 ALA A O 1
ATOM 711 N N . ARG A 1 93 ? 9.581 -2.826 8.737 1.00 97.88 93 ARG A N 1
ATOM 712 C CA . ARG A 1 93 ? 10.337 -1.761 9.409 1.00 97.88 93 ARG A CA 1
ATOM 713 C C . ARG A 1 93 ? 11.807 -1.759 9.011 1.00 97.88 93 ARG A C 1
ATOM 715 O O . ARG A 1 93 ? 12.319 -0.711 8.625 1.00 97.88 93 ARG A O 1
ATOM 722 N N . ALA A 1 94 ? 12.465 -2.916 9.067 1.00 97.50 94 ALA A N 1
ATOM 723 C CA . ALA A 1 94 ? 13.863 -3.044 8.662 1.00 97.50 94 ALA A CA 1
ATOM 724 C C . ALA A 1 94 ? 14.070 -2.599 7.204 1.00 97.50 94 ALA A C 1
ATOM 726 O O . ALA A 1 94 ? 15.016 -1.867 6.912 1.00 97.50 94 ALA A O 1
ATOM 727 N N . LEU A 1 95 ? 13.142 -2.965 6.313 1.00 97.25 95 LEU A N 1
ATOM 728 C CA . LEU A 1 95 ? 13.147 -2.550 4.914 1.00 97.25 95 LEU A CA 1
ATOM 729 C C . LEU A 1 95 ? 13.086 -1.023 4.763 1.00 97.25 95 LEU A C 1
ATOM 731 O O . LEU A 1 95 ? 13.880 -0.453 4.013 1.00 97.25 95 LEU A O 1
ATOM 735 N N . LEU A 1 96 ? 12.168 -0.350 5.470 1.00 96.88 96 LEU A N 1
ATOM 736 C CA . LEU A 1 96 ? 12.049 1.109 5.395 1.00 96.88 96 LEU A CA 1
ATOM 737 C C . LEU A 1 96 ? 13.304 1.808 5.930 1.00 96.88 96 LEU A C 1
ATOM 739 O O . LEU A 1 96 ? 13.805 2.742 5.301 1.00 96.88 96 LEU A O 1
ATOM 743 N N . SER A 1 97 ? 13.828 1.343 7.068 1.00 95.50 97 SER A N 1
ATOM 744 C CA . SER A 1 97 ? 15.058 1.873 7.662 1.00 95.50 97 SER A CA 1
ATOM 745 C C . SER A 1 97 ? 16.249 1.721 6.716 1.00 95.50 97 SER A C 1
ATOM 747 O O . SER A 1 97 ? 16.988 2.678 6.500 1.00 95.50 97 SER A O 1
ATOM 749 N N . GLN A 1 98 ? 16.400 0.551 6.089 1.00 94.56 98 GLN A N 1
ATOM 750 C CA . GLN A 1 98 ? 17.453 0.314 5.104 1.00 94.56 98 GLN A CA 1
ATOM 751 C C . GLN A 1 98 ? 17.309 1.223 3.878 1.00 94.56 98 GLN A C 1
ATOM 753 O O . GLN A 1 98 ? 18.309 1.696 3.344 1.00 94.56 98 GLN A O 1
ATOM 758 N N . HIS A 1 99 ? 16.079 1.460 3.417 1.00 94.12 99 HIS A N 1
ATOM 759 C CA . HIS A 1 99 ? 15.827 2.310 2.259 1.00 94.12 99 HIS A CA 1
ATOM 760 C C . HIS A 1 99 ? 16.179 3.782 2.511 1.00 94.12 99 HIS A C 1
ATOM 762 O O . HIS A 1 99 ? 16.793 4.415 1.654 1.00 94.12 99 HIS A O 1
ATOM 768 N N . ARG A 1 100 ? 15.802 4.320 3.677 1.00 92.06 100 ARG A N 1
ATOM 769 C CA . ARG A 1 100 ? 16.058 5.722 4.039 1.00 92.06 100 ARG A CA 1
ATOM 770 C C . ARG A 1 100 ? 17.522 5.995 4.381 1.00 92.06 100 ARG A C 1
ATOM 772 O O . ARG A 1 100 ? 18.002 7.101 4.138 1.00 92.06 100 ARG A O 1
ATOM 779 N N . GLY A 1 101 ? 18.226 5.001 4.924 1.00 87.75 101 GLY A N 1
ATOM 780 C CA . GLY A 1 101 ? 19.590 5.178 5.416 1.00 87.75 101 GLY A CA 1
ATOM 781 C C . GLY A 1 101 ? 19.671 6.226 6.533 1.00 87.75 101 GLY A C 1
ATOM 782 O O . GLY A 1 101 ? 18.702 6.470 7.250 1.00 87.75 101 GLY A O 1
ATOM 783 N N . GLU A 1 102 ? 20.839 6.851 6.684 1.00 71.94 102 GLU A N 1
ATOM 784 C CA . GLU A 1 102 ? 21.143 7.759 7.804 1.00 71.94 102 GLU A CA 1
ATOM 785 C C . GLU A 1 102 ? 20.595 9.187 7.629 1.00 71.94 102 GLU A C 1
ATOM 787 O O . GLU A 1 102 ? 20.467 9.923 8.602 1.00 71.94 102 GLU A O 1
ATOM 792 N N . SER A 1 103 ? 20.247 9.598 6.405 1.00 66.94 103 SER A N 1
ATOM 793 C CA . SER A 1 103 ? 19.753 10.951 6.090 1.00 66.94 103 SER A CA 1
ATOM 794 C C . SER A 1 103 ? 18.289 10.928 5.659 1.00 66.94 103 SER A C 1
ATOM 796 O O . SER A 1 103 ? 17.935 11.356 4.559 1.00 66.94 103 SER A O 1
ATOM 798 N N . ALA A 1 104 ? 17.430 10.403 6.533 1.00 77.31 104 ALA A N 1
ATOM 799 C CA . ALA A 1 104 ? 15.994 10.412 6.304 1.00 77.31 104 ALA A CA 1
ATOM 800 C C . ALA A 1 104 ? 15.475 11.858 6.263 1.00 77.31 104 ALA A C 1
ATOM 802 O O . ALA A 1 104 ? 15.636 12.625 7.214 1.00 77.31 104 ALA A O 1
ATOM 803 N N . GLU A 1 105 ? 14.833 12.230 5.158 1.00 83.06 105 GLU A N 1
ATOM 804 C CA . GLU A 1 105 ? 14.100 13.491 5.096 1.00 83.06 105 GLU A CA 1
ATOM 805 C C . GLU A 1 105 ? 12.940 13.467 6.092 1.00 83.06 105 GLU A C 1
ATOM 807 O O . GLU A 1 105 ? 12.255 12.457 6.247 1.00 83.06 105 GLU A O 1
ATOM 812 N N . THR A 1 106 ? 12.698 14.600 6.746 1.00 83.75 106 THR A N 1
ATOM 813 C CA . THR A 1 106 ? 11.640 14.746 7.756 1.00 83.75 106 THR A CA 1
ATOM 814 C C . THR A 1 106 ? 10.329 15.272 7.178 1.00 83.75 106 THR A C 1
ATOM 816 O O . THR A 1 106 ? 9.297 15.223 7.843 1.00 83.75 106 THR A O 1
ATOM 819 N N . VAL A 1 107 ? 10.351 15.766 5.936 1.00 86.00 107 VAL A N 1
ATOM 820 C CA . VAL A 1 107 ? 9.187 16.338 5.254 1.00 86.00 107 VAL A CA 1
ATOM 821 C C . VAL A 1 107 ? 8.980 15.632 3.912 1.00 86.00 107 VAL A C 1
ATOM 823 O O . VAL A 1 107 ? 9.932 15.522 3.139 1.00 86.00 107 VAL A O 1
ATOM 826 N N . PRO A 1 108 ? 7.749 15.198 3.582 1.00 89.38 108 PRO A N 1
ATOM 827 C CA . PRO A 1 108 ? 7.469 14.564 2.301 1.00 89.38 108 PRO A CA 1
ATOM 828 C C . PRO A 1 108 ? 7.690 15.524 1.133 1.00 89.38 108 PRO A C 1
ATOM 830 O O . PRO A 1 108 ? 7.277 16.677 1.161 1.00 89.38 108 PRO A O 1
ATOM 833 N N . THR A 1 109 ? 8.265 15.020 0.052 1.00 89.56 109 THR A N 1
ATOM 834 C CA . THR A 1 109 ? 8.402 15.642 -1.267 1.00 89.56 109 THR A CA 1
ATOM 835 C C . THR A 1 109 ? 7.691 14.775 -2.308 1.00 89.56 109 THR A C 1
ATOM 837 O O . THR A 1 109 ? 7.268 13.656 -2.031 1.00 89.56 109 THR A O 1
ATOM 840 N N . VAL A 1 110 ? 7.569 15.248 -3.552 1.00 87.31 110 VAL A N 1
ATOM 841 C CA . VAL A 1 110 ? 7.001 14.421 -4.639 1.00 87.31 110 VAL A CA 1
ATOM 842 C C . VA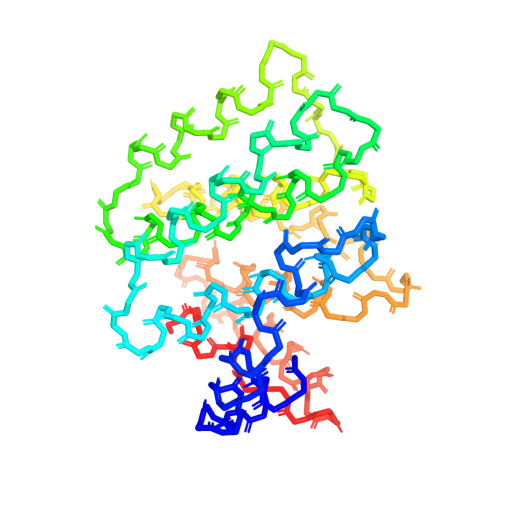L A 1 110 ? 7.838 13.155 -4.893 1.00 87.31 110 VAL A C 1
ATOM 844 O O . VAL A 1 110 ? 7.307 12.151 -5.370 1.00 87.31 110 VAL A O 1
ATOM 847 N N . ALA A 1 111 ? 9.138 13.192 -4.584 1.00 89.12 111 ALA A N 1
ATOM 848 C CA . ALA A 1 111 ? 10.056 12.088 -4.834 1.00 89.12 111 ALA A CA 1
ATOM 849 C C . ALA A 1 111 ? 10.017 10.997 -3.754 1.00 89.12 111 ALA A C 1
ATOM 851 O O . ALA A 1 111 ? 10.384 9.870 -4.063 1.00 89.12 111 ALA A O 1
ATOM 852 N N . ASN A 1 112 ? 9.577 11.301 -2.530 1.00 91.06 112 ASN A N 1
ATOM 853 C CA . ASN A 1 112 ? 9.585 10.353 -1.409 1.00 91.06 112 ASN A CA 1
ATOM 854 C C . ASN A 1 112 ? 8.257 10.262 -0.643 1.00 91.06 112 ASN A C 1
ATOM 856 O O . ASN A 1 112 ? 8.197 9.579 0.372 1.00 91.06 112 ASN A O 1
ATOM 860 N N . GLU A 1 113 ? 7.173 10.899 -1.096 1.00 92.31 113 GLU A N 1
ATOM 861 C CA . GLU A 1 113 ? 5.871 10.845 -0.406 1.00 92.31 113 GLU A CA 1
ATOM 862 C C . GLU A 1 113 ? 5.392 9.415 -0.095 1.00 92.31 113 GLU A C 1
ATOM 864 O O . GLU A 1 113 ? 4.727 9.194 0.915 1.00 92.31 113 GLU A O 1
ATOM 869 N N . PHE A 1 114 ? 5.770 8.427 -0.913 1.00 94.31 114 PHE A N 1
ATOM 870 C CA . PHE A 1 114 ? 5.439 7.022 -0.678 1.00 94.31 114 PHE A CA 1
ATOM 871 C C . PHE A 1 114 ? 6.217 6.395 0.490 1.00 94.31 114 PHE A C 1
ATOM 873 O O . PHE A 1 114 ? 5.673 5.529 1.170 1.00 94.31 114 PHE A O 1
ATOM 880 N N . GLU A 1 115 ? 7.412 6.892 0.826 1.00 95.75 115 GLU A N 1
ATOM 881 C CA . GLU A 1 115 ? 8.115 6.506 2.059 1.00 95.75 115 GLU A CA 1
ATOM 882 C C . GLU A 1 115 ? 7.308 6.923 3.293 1.00 95.75 115 GLU A C 1
ATOM 884 O O . GLU A 1 115 ? 7.216 6.167 4.254 1.00 95.75 115 GLU A O 1
ATOM 889 N N . PHE A 1 116 ? 6.681 8.102 3.255 1.00 97.06 116 PHE A N 1
ATOM 890 C CA . PHE A 1 116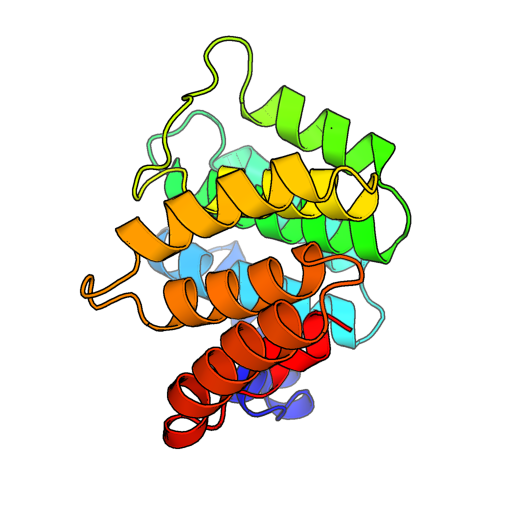 ? 5.830 8.593 4.342 1.00 97.06 116 PHE A CA 1
ATOM 891 C C . PHE A 1 116 ? 4.512 7.821 4.421 1.00 97.06 116 PHE A C 1
ATOM 893 O O . PHE A 1 116 ? 4.080 7.454 5.510 1.00 97.06 116 PHE A O 1
ATOM 900 N N . PHE A 1 117 ? 3.898 7.479 3.283 1.00 97.06 117 PHE A N 1
ATOM 901 C CA . PHE A 1 117 ? 2.760 6.554 3.284 1.00 97.06 117 PHE A CA 1
ATOM 902 C C . PHE A 1 117 ? 3.114 5.206 3.921 1.00 97.06 117 PHE A C 1
ATOM 904 O O . PHE A 1 117 ? 2.312 4.649 4.672 1.00 97.06 117 PHE A O 1
ATOM 911 N N . ALA A 1 118 ? 4.304 4.680 3.632 1.00 97.31 118 ALA A N 1
ATOM 912 C CA . ALA A 1 118 ? 4.771 3.423 4.195 1.00 97.31 118 ALA A CA 1
ATOM 913 C C . ALA A 1 118 ? 5.054 3.526 5.702 1.00 97.31 118 ALA A C 1
ATOM 915 O O . ALA A 1 118 ? 4.648 2.652 6.466 1.00 97.31 118 ALA A O 1
ATOM 916 N N . GLU A 1 119 ? 5.671 4.621 6.144 1.00 97.56 119 GLU A N 1
ATOM 917 C CA . GLU A 1 119 ? 5.899 4.902 7.562 1.00 97.56 119 GLU A CA 1
ATOM 918 C C . GLU A 1 119 ? 4.590 5.020 8.349 1.00 97.56 119 GLU A C 1
ATOM 920 O O . GLU A 1 119 ? 4.435 4.369 9.379 1.00 97.56 119 GLU A O 1
ATOM 925 N N . GLY A 1 120 ? 3.612 5.780 7.847 1.00 97.06 120 GLY A N 1
ATOM 926 C CA . GLY A 1 120 ? 2.312 5.920 8.506 1.00 97.06 120 GLY A CA 1
ATOM 927 C C . GLY A 1 120 ? 1.576 4.581 8.647 1.00 97.06 120 GLY A C 1
ATOM 928 O O . GLY A 1 120 ? 0.930 4.323 9.665 1.00 97.06 120 GLY A O 1
ATOM 929 N N . ARG A 1 121 ? 1.716 3.677 7.667 1.00 97.19 121 ARG A N 1
ATOM 930 C CA . ARG A 1 121 ? 1.181 2.306 7.755 1.00 97.19 121 ARG A CA 1
ATOM 931 C C . ARG A 1 121 ? 1.880 1.482 8.821 1.00 97.19 121 ARG A C 1
ATOM 933 O O . ARG A 1 121 ? 1.199 0.813 9.589 1.00 97.19 121 ARG A O 1
ATOM 940 N N . LEU A 1 122 ? 3.208 1.543 8.882 1.00 97.50 122 LEU A N 1
ATOM 941 C CA . LEU A 1 122 ? 3.980 0.840 9.904 1.00 97.50 122 LEU A CA 1
ATOM 942 C C . LEU A 1 122 ? 3.622 1.330 11.307 1.00 97.50 122 LEU A C 1
ATOM 944 O O . LEU A 1 122 ? 3.357 0.516 12.184 1.00 97.50 122 LEU A O 1
ATOM 948 N N . LEU A 1 123 ? 3.530 2.647 11.499 1.00 96.88 123 LEU A N 1
ATOM 949 C CA . LEU A 1 123 ? 3.091 3.232 12.765 1.00 96.88 123 LEU A CA 1
ATOM 950 C C . LEU A 1 123 ? 1.673 2.781 13.132 1.00 96.88 123 LEU A C 1
ATOM 952 O O . LEU A 1 123 ? 1.420 2.454 14.287 1.00 96.88 123 LEU A O 1
ATOM 956 N N . THR A 1 124 ? 0.768 2.697 12.155 1.00 95.50 124 THR A N 1
ATOM 957 C CA . THR A 1 124 ? -0.593 2.180 12.369 1.00 95.50 124 THR A CA 1
ATOM 958 C C . THR A 1 124 ? -0.573 0.700 12.769 1.00 95.50 124 THR A C 1
ATOM 960 O O . THR A 1 124 ? -1.218 0.330 13.747 1.00 95.50 124 THR A O 1
ATOM 963 N N . ALA A 1 125 ? 0.198 -0.141 12.070 1.00 95.19 125 ALA A N 1
ATOM 964 C CA . ALA A 1 125 ? 0.359 -1.565 12.385 1.00 95.19 125 ALA A CA 1
ATOM 965 C C . ALA A 1 125 ? 0.960 -1.789 13.787 1.00 95.19 125 ALA A C 1
ATOM 967 O O . ALA A 1 125 ? 0.625 -2.749 14.477 1.00 95.19 125 ALA A O 1
ATOM 968 N N . GLU A 1 126 ? 1.796 -0.860 14.243 1.00 95.25 126 GLU A N 1
ATOM 969 C CA . GLU A 1 126 ? 2.393 -0.845 15.583 1.00 95.25 126 GLU A CA 1
ATOM 970 C C . GLU A 1 126 ? 1.540 -0.146 16.637 1.00 95.25 126 GLU A C 1
ATOM 972 O O . GLU A 1 126 ? 1.971 0.004 17.780 1.00 95.25 126 GLU A O 1
ATOM 977 N N . LYS A 1 127 ? 0.322 0.272 16.277 1.00 94.25 127 LYS A N 1
ATOM 978 C CA . LYS A 1 127 ? -0.626 0.962 17.162 1.00 94.25 127 LYS A CA 1
ATOM 979 C C . LYS A 1 127 ? -0.139 2.335 17.645 1.00 94.25 127 LYS A C 1
ATOM 981 O O . LYS A 1 127 ? -0.707 2.908 18.573 1.00 94.25 127 LYS A O 1
ATOM 986 N N . SER A 1 128 ? 0.864 2.911 16.985 1.00 95.50 128 SER A N 1
ATOM 987 C CA . SER A 1 128 ? 1.302 4.299 17.163 1.00 95.50 128 SER A CA 1
ATOM 988 C C . SER A 1 128 ? 0.411 5.246 16.346 1.00 95.50 128 SER A C 1
ATOM 990 O O . SER A 1 128 ? 0.838 5.905 15.396 1.00 95.50 128 SER A O 1
ATOM 992 N N . TYR A 1 129 ? -0.875 5.286 16.702 1.00 95.31 129 TYR A N 1
ATOM 993 C CA . TYR A 1 129 ? -1.910 5.979 15.928 1.00 95.31 129 TYR A CA 1
ATOM 994 C C . TYR A 1 129 ? -1.688 7.491 15.830 1.00 95.31 129 TYR A C 1
ATOM 996 O O . TYR A 1 129 ? -1.863 8.062 14.758 1.00 95.31 129 TYR A O 1
ATOM 1004 N N . ALA A 1 130 ? -1.233 8.136 16.908 1.00 94.19 130 ALA A N 1
ATOM 1005 C CA . ALA A 1 130 ? -0.946 9.572 16.901 1.00 94.19 130 ALA A CA 1
ATOM 1006 C C . ALA A 1 130 ? 0.199 9.930 15.935 1.00 94.19 130 ALA A C 1
ATOM 1008 O O . ALA A 1 130 ? 0.102 10.906 15.192 1.00 94.19 130 ALA A O 1
ATOM 1009 N N . GLY A 1 131 ? 1.259 9.112 15.902 1.00 95.62 131 GLY A N 1
ATOM 1010 C CA . GLY A 1 131 ? 2.368 9.295 14.965 1.00 95.62 131 GLY A CA 1
ATOM 1011 C C . GLY A 1 131 ? 1.933 9.076 13.516 1.00 95.62 131 GLY A C 1
ATOM 1012 O O . GLY A 1 131 ? 2.260 9.877 12.643 1.00 95.62 131 GLY A O 1
ATOM 1013 N N . ALA A 1 132 ? 1.139 8.031 13.264 1.00 96.81 132 ALA A N 1
ATOM 1014 C CA . ALA A 1 132 ? 0.571 7.775 11.943 1.00 96.81 132 ALA A CA 1
ATOM 1015 C C . ALA A 1 132 ? -0.334 8.926 11.468 1.00 96.81 132 ALA A C 1
ATOM 1017 O O . ALA A 1 132 ? -0.194 9.391 10.337 1.00 96.81 132 ALA A O 1
ATOM 1018 N N . ALA A 1 133 ? -1.214 9.421 12.343 1.00 95.94 133 ALA A N 1
ATOM 1019 C CA . ALA A 1 133 ? -2.116 10.530 12.052 1.00 95.94 133 ALA A CA 1
ATOM 1020 C C . ALA A 1 133 ? -1.350 11.792 11.635 1.00 95.94 133 ALA A C 1
ATOM 1022 O O . ALA A 1 133 ? -1.663 12.367 10.596 1.00 95.94 133 ALA A O 1
ATOM 1023 N N . ALA A 1 134 ? -0.290 12.157 12.366 1.00 95.19 134 ALA A N 1
ATOM 1024 C CA . ALA A 1 134 ? 0.539 13.316 12.036 1.00 95.19 134 ALA A CA 1
ATOM 1025 C C . ALA A 1 134 ? 1.171 13.219 10.634 1.00 95.19 134 ALA A C 1
ATOM 1027 O O . ALA A 1 134 ? 1.196 14.201 9.888 1.00 95.19 134 ALA A O 1
ATOM 1028 N N . ILE A 1 135 ? 1.642 12.028 10.242 1.00 96.44 135 ILE A N 1
ATOM 1029 C CA . ILE A 1 135 ? 2.179 11.794 8.894 1.00 96.44 135 ILE A CA 1
ATOM 1030 C C . ILE A 1 135 ? 1.088 11.964 7.833 1.00 96.44 135 ILE A C 1
ATOM 1032 O O . ILE A 1 135 ? 1.306 12.631 6.816 1.00 96.44 135 ILE A O 1
ATOM 1036 N N . PHE A 1 136 ? -0.085 11.367 8.046 1.00 96.81 136 PHE A N 1
ATOM 1037 C CA . PHE A 1 136 ? -1.169 11.440 7.070 1.00 96.81 136 PHE A CA 1
ATOM 1038 C C . PHE A 1 136 ? -1.771 12.845 6.965 1.00 96.81 136 PHE A C 1
ATOM 1040 O O . PHE A 1 136 ? -2.086 13.266 5.854 1.00 96.81 136 PHE A O 1
ATOM 1047 N N . ASP A 1 137 ? -1.833 13.611 8.055 1.00 95.44 137 ASP A N 1
ATOM 1048 C CA . ASP A 1 137 ? -2.253 15.017 8.035 1.00 95.44 137 ASP A CA 1
ATOM 1049 C C . ASP A 1 137 ? -1.289 15.873 7.194 1.00 95.44 137 ASP A C 1
ATOM 1051 O O . ASP A 1 137 ? -1.719 16.633 6.322 1.00 95.44 137 ASP A O 1
ATOM 1055 N N . ALA A 1 138 ? 0.026 15.675 7.346 1.00 94.62 138 ALA A N 1
ATOM 1056 C CA . ALA A 1 138 ? 1.020 16.344 6.504 1.00 94.62 138 ALA A CA 1
ATOM 1057 C C . ALA A 1 138 ? 0.881 15.971 5.012 1.00 94.62 138 ALA A C 1
ATOM 1059 O O . ALA A 1 138 ? 1.046 16.818 4.127 1.00 94.62 138 ALA A O 1
ATOM 1060 N N . LEU A 1 139 ? 0.556 14.710 4.703 1.00 95.69 139 LEU A N 1
ATOM 1061 C CA . LEU A 1 139 ? 0.301 14.257 3.331 1.00 95.69 139 LEU A CA 1
ATOM 1062 C C . LEU A 1 139 ? -1.006 14.829 2.761 1.00 95.69 139 LEU A C 1
ATOM 1064 O O . LEU A 1 139 ? -1.051 15.185 1.578 1.00 95.69 139 LEU A O 1
ATOM 1068 N N . LEU A 1 140 ? -2.058 14.953 3.573 1.00 95.38 140 LEU A N 1
ATOM 1069 C CA . LEU A 1 140 ? -3.336 15.545 3.174 1.00 95.38 140 LEU A CA 1
ATOM 1070 C C . LEU A 1 140 ? -3.162 17.000 2.742 1.00 95.38 140 LEU A C 1
ATOM 1072 O O . LEU A 1 140 ? -3.577 17.347 1.634 1.00 95.38 140 LEU A O 1
ATOM 1076 N N . GLU A 1 141 ? -2.467 17.812 3.540 1.00 93.12 141 GLU A N 1
ATOM 1077 C CA . GLU A 1 141 ? -2.210 19.219 3.210 1.00 93.12 141 GLU A CA 1
ATOM 1078 C C . GLU A 1 141 ? -1.432 19.377 1.898 1.00 93.12 141 GLU A C 1
ATOM 1080 O O . GLU A 1 141 ? -1.759 20.220 1.065 1.00 93.12 141 GLU A O 1
ATOM 1085 N N . ARG A 1 142 ? -0.450 18.508 1.638 1.00 90.38 142 ARG A N 1
ATOM 1086 C CA . ARG A 1 142 ? 0.340 18.562 0.395 1.00 90.38 142 ARG A CA 1
ATOM 1087 C C . ARG A 1 142 ? -0.393 18.058 -0.839 1.00 90.38 142 ARG A C 1
ATOM 1089 O O . ARG A 1 142 ? -0.047 18.418 -1.969 1.00 90.38 142 ARG A O 1
ATOM 1096 N N . THR A 1 143 ? -1.310 17.115 -0.666 1.00 91.06 143 THR A N 1
ATOM 1097 C CA . THR A 1 143 ? -2.036 16.509 -1.788 1.00 91.06 143 THR A CA 1
ATOM 1098 C C . THR A 1 143 ? -3.275 17.317 -2.159 1.00 91.06 143 THR A C 1
ATOM 1100 O O . THR A 1 143 ? -3.671 17.300 -3.331 1.00 91.06 143 THR A O 1
ATOM 1103 N N . LYS A 1 144 ? -3.817 18.097 -1.218 1.00 87.81 144 LYS A N 1
ATOM 1104 C CA . LYS A 1 144 ? -4.916 19.041 -1.426 1.00 87.81 144 LYS A CA 1
ATOM 1105 C C . LYS A 1 144 ? -4.599 20.021 -2.559 1.00 87.81 144 LYS A C 1
ATOM 1107 O O . LYS A 1 144 ? -3.525 20.606 -2.614 1.00 87.81 144 LYS A O 1
ATOM 1112 N N . GLY A 1 145 ? -5.516 20.156 -3.517 1.00 79.06 145 GLY A N 1
ATOM 1113 C CA . GLY A 1 145 ? -5.381 21.097 -4.641 1.00 79.06 145 GLY A CA 1
ATOM 1114 C C . GLY A 1 145 ? -4.244 20.807 -5.635 1.00 79.06 145 GLY A C 1
ATOM 1115 O O . GLY A 1 145 ? -4.112 21.518 -6.622 1.00 79.06 145 GLY A O 1
ATOM 1116 N N . SER A 1 146 ? -3.445 19.752 -5.438 1.00 80.88 146 SER A N 1
ATOM 1117 C CA . SER A 1 146 ? -2.256 19.475 -6.263 1.00 80.88 146 SER A CA 1
ATOM 1118 C C . SER A 1 146 ? -2.541 18.736 -7.582 1.00 80.88 146 SER A C 1
ATOM 1120 O O . SER A 1 146 ? -1.612 18.313 -8.264 1.00 80.88 146 SER A O 1
ATOM 1122 N N . GLY A 1 147 ? -3.813 18.472 -7.910 1.00 79.25 147 GLY A N 1
ATOM 1123 C CA . GLY A 1 147 ? -4.220 17.610 -9.034 1.00 79.25 147 GLY A CA 1
ATOM 1124 C C . GLY A 1 147 ? -3.941 16.112 -8.823 1.00 79.25 147 GLY A C 1
ATOM 1125 O O . GLY A 1 147 ? -4.348 15.272 -9.623 1.00 79.25 147 GLY A O 1
ATOM 1126 N N . ARG A 1 148 ? -3.290 15.731 -7.717 1.00 85.00 148 ARG A N 1
ATOM 1127 C CA . ARG A 1 148 ? -2.893 14.350 -7.397 1.00 85.00 148 ARG A CA 1
ATOM 1128 C C . ARG A 1 148 ? -3.989 13.593 -6.644 1.00 85.00 148 ARG A C 1
ATOM 1130 O O . ARG A 1 148 ? -3.731 13.005 -5.595 1.00 85.00 148 ARG A O 1
ATOM 1137 N N . MET A 1 149 ? -5.199 13.580 -7.202 1.00 89.38 149 MET A N 1
ATOM 1138 C CA . MET A 1 149 ? -6.418 13.092 -6.538 1.00 89.38 149 MET A CA 1
ATOM 1139 C C . MET A 1 149 ? -6.262 11.704 -5.897 1.00 89.38 149 MET A C 1
ATOM 1141 O O . MET A 1 149 ? -6.589 11.529 -4.730 1.00 89.38 149 MET A O 1
ATOM 1145 N N . ARG A 1 150 ? -5.665 10.735 -6.607 1.00 88.50 150 ARG A N 1
ATOM 1146 C CA . ARG A 1 150 ? -5.416 9.382 -6.069 1.00 88.50 150 ARG A CA 1
ATOM 1147 C C . ARG A 1 150 ? -4.590 9.374 -4.780 1.00 88.50 150 ARG A C 1
ATOM 1149 O O . ARG A 1 150 ? -4.866 8.587 -3.885 1.00 88.50 150 ARG A O 1
ATOM 1156 N N . ARG A 1 151 ? -3.583 10.249 -4.676 1.00 91.19 151 ARG A N 1
ATOM 1157 C CA . ARG A 1 151 ? -2.749 10.347 -3.465 1.00 91.19 151 ARG A CA 1
ATOM 1158 C C . ARG A 1 151 ? -3.539 10.970 -2.320 1.00 91.19 151 ARG A C 1
ATOM 1160 O O . ARG A 1 151 ? -3.386 10.540 -1.186 1.00 91.19 151 ARG A O 1
ATOM 1167 N N . HIS A 1 152 ? -4.403 11.936 -2.629 1.00 95.12 152 HIS A N 1
ATOM 1168 C CA . HIS A 1 152 ? -5.281 12.535 -1.632 1.00 95.12 152 HIS A CA 1
ATOM 1169 C C . HIS A 1 152 ? -6.289 11.515 -1.087 1.00 95.12 152 HIS A C 1
ATOM 1171 O O . HIS A 1 152 ? -6.388 11.364 0.123 1.00 95.12 152 HIS A O 1
ATOM 1177 N N . ILE A 1 153 ? -6.952 10.744 -1.960 1.00 95.19 153 ILE A N 1
ATOM 1178 C CA . ILE A 1 153 ? -7.860 9.654 -1.559 1.00 95.19 153 ILE A CA 1
ATOM 1179 C C . ILE A 1 153 ? -7.133 8.651 -0.654 1.00 95.19 153 ILE A C 1
ATOM 1181 O O . ILE A 1 153 ? -7.627 8.335 0.423 1.00 95.19 153 ILE A O 1
ATOM 1185 N N . LEU A 1 154 ? -5.933 8.203 -1.040 1.00 94.94 154 LEU A N 1
ATOM 1186 C CA . LEU A 1 154 ? -5.147 7.276 -0.223 1.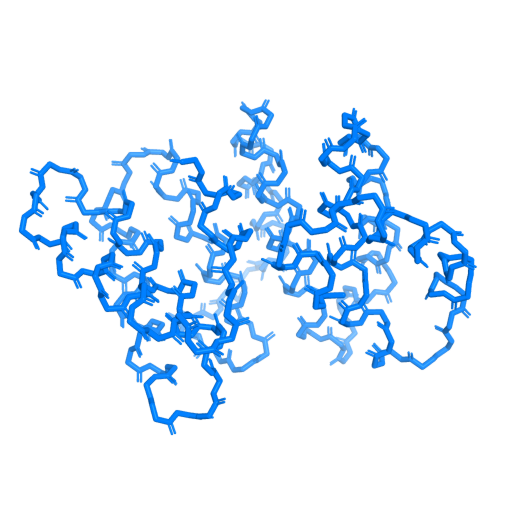00 94.94 154 LEU A CA 1
ATOM 1187 C C . LEU A 1 154 ? -4.824 7.844 1.169 1.00 94.94 154 LEU A C 1
ATOM 1189 O O . LEU A 1 154 ? -4.941 7.133 2.164 1.00 94.94 154 LEU A O 1
ATOM 1193 N N . ALA A 1 155 ? -4.434 9.119 1.252 1.00 96.50 155 ALA A N 1
ATOM 1194 C CA . ALA A 1 155 ? -4.168 9.776 2.529 1.00 96.50 155 ALA A CA 1
ATOM 1195 C C . ALA A 1 155 ? -5.425 9.875 3.402 1.00 96.50 155 ALA A C 1
ATOM 1197 O O . ALA A 1 155 ? -5.333 9.626 4.599 1.00 96.50 155 ALA A O 1
ATOM 1198 N N . GLN A 1 156 ? -6.594 10.149 2.813 1.00 97.50 156 GLN A N 1
ATOM 1199 C CA . GLN A 1 156 ? -7.869 10.157 3.537 1.00 97.50 156 GLN A CA 1
ATOM 1200 C C . GLN A 1 156 ? -8.193 8.769 4.116 1.00 97.50 156 GLN A C 1
ATOM 1202 O O . GLN A 1 156 ? -8.480 8.651 5.304 1.00 97.50 156 GLN A O 1
ATOM 1207 N N . ILE A 1 157 ? -8.073 7.706 3.311 1.00 96.69 157 ILE A N 1
ATOM 1208 C CA . ILE A 1 157 ? -8.351 6.326 3.751 1.00 96.69 157 ILE A CA 1
ATOM 1209 C C . ILE A 1 157 ? -7.425 5.925 4.904 1.00 96.69 157 ILE A C 1
ATOM 1211 O O . ILE A 1 157 ? -7.869 5.405 5.927 1.00 96.69 157 ILE A O 1
ATOM 1215 N N . LEU A 1 158 ? -6.129 6.207 4.776 1.00 96.69 158 LEU A N 1
ATOM 1216 C CA . LEU A 1 158 ? -5.160 5.850 5.808 1.00 96.69 158 LEU A CA 1
ATOM 1217 C C . LEU A 1 158 ? -5.297 6.697 7.075 1.00 96.69 158 LEU A C 1
ATOM 1219 O O . LEU A 1 158 ? -5.121 6.171 8.173 1.00 96.69 158 LEU A O 1
ATOM 1223 N N . ARG A 1 159 ? -5.680 7.970 6.943 1.00 97.06 159 ARG A N 1
ATOM 1224 C CA . ARG A 1 159 ? -5.968 8.832 8.090 1.00 97.06 159 ARG A CA 1
ATOM 1225 C C . ARG A 1 159 ? -7.213 8.387 8.857 1.00 97.06 159 ARG A C 1
ATOM 1227 O O . ARG A 1 159 ? -7.226 8.502 10.084 1.00 97.06 159 ARG A O 1
ATOM 1234 N N . ALA A 1 160 ? -8.220 7.853 8.160 1.00 95.69 160 ALA A N 1
ATOM 1235 C CA . ALA A 1 160 ? -9.369 7.209 8.791 1.00 95.69 160 ALA A CA 1
ATOM 1236 C C . ALA A 1 160 ? -8.922 5.977 9.596 1.00 95.69 160 ALA A C 1
ATOM 1238 O O . ALA A 1 160 ? -9.253 5.858 10.772 1.00 95.69 160 ALA A O 1
ATOM 1239 N N . LYS A 1 161 ? -8.078 5.107 9.019 1.00 92.06 161 LYS A N 1
ATOM 1240 C CA . LYS A 1 161 ? -7.535 3.929 9.726 1.00 92.06 161 LYS A CA 1
ATOM 1241 C C . LYS A 1 161 ? -6.679 4.284 10.942 1.00 92.06 161 LYS A C 1
ATOM 1243 O O . LYS A 1 161 ? -6.671 3.545 11.922 1.00 92.06 161 LYS A O 1
ATOM 1248 N N . SER A 1 162 ? -5.960 5.403 10.898 1.00 93.88 162 SER A N 1
ATOM 1249 C CA . SER A 1 162 ? -5.134 5.854 12.019 1.00 93.88 162 SER A CA 1
ATOM 1250 C C . SER A 1 162 ? -5.903 6.655 13.075 1.00 93.88 162 SER A C 1
ATOM 1252 O O . SER A 1 162 ? -5.287 7.101 14.038 1.00 93.88 162 SER A O 1
ATOM 1254 N N . ALA A 1 163 ? -7.215 6.873 12.924 1.00 90.25 163 ALA A N 1
ATOM 1255 C CA . ALA A 1 163 ? -8.021 7.639 13.882 1.00 90.25 163 ALA A CA 1
ATOM 1256 C C . ALA A 1 163 ? -8.326 6.873 15.190 1.00 90.25 163 ALA A C 1
ATOM 1258 O O . ALA A 1 163 ? -8.902 7.432 16.124 1.00 90.25 163 ALA A O 1
ATOM 1259 N N . GLY A 1 164 ? -7.913 5.604 15.295 1.00 79.31 164 GLY A N 1
ATOM 1260 C CA . GLY A 1 164 ? -8.093 4.798 16.500 1.00 79.31 164 GLY A CA 1
ATOM 1261 C C . GLY A 1 164 ? -9.574 4.581 16.816 1.00 79.31 164 GLY A C 1
ATOM 1262 O O . GLY A 1 164 ? -10.284 3.954 16.038 1.00 79.31 164 GLY A O 1
ATOM 1263 N N . HIS A 1 165 ? -10.032 5.083 17.966 1.00 82.06 165 HIS A N 1
ATOM 1264 C CA . HIS A 1 165 ? -11.421 4.948 18.429 1.00 82.06 165 HIS A CA 1
ATOM 1265 C C . HIS A 1 165 ? -12.281 6.207 18.209 1.00 82.06 165 HIS A C 1
ATOM 1267 O O . HIS A 1 165 ? -13.434 6.234 18.642 1.00 82.06 165 HIS A O 1
ATOM 1273 N N . ASP A 1 166 ? -11.756 7.254 17.562 1.00 90.56 166 ASP A N 1
ATOM 1274 C CA . ASP A 1 166 ? -12.539 8.456 17.260 1.00 90.56 166 ASP A CA 1
ATOM 1275 C C . ASP A 1 166 ? -13.403 8.245 16.009 1.00 90.56 166 ASP A C 1
ATOM 1277 O O . ASP A 1 166 ? -12.993 8.520 14.880 1.00 90.56 166 ASP A O 1
ATOM 1281 N N . GLN A 1 167 ? -14.628 7.760 16.221 1.00 93.25 167 GLN A N 1
ATOM 1282 C CA . GLN A 1 167 ? -15.571 7.475 15.139 1.00 93.25 167 GLN A CA 1
ATOM 1283 C C . GLN A 1 167 ? -15.869 8.701 14.264 1.00 93.25 167 GLN A C 1
ATOM 1285 O O . GLN A 1 167 ? -16.061 8.560 13.060 1.00 93.25 167 GLN A O 1
ATOM 1290 N N . ARG A 1 168 ? -15.885 9.913 14.836 1.00 94.81 168 ARG A N 1
ATOM 1291 C CA . ARG A 1 168 ? -16.196 11.124 14.061 1.00 94.81 168 ARG A CA 1
ATOM 1292 C C . ARG A 1 168 ? -15.089 11.427 13.062 1.00 94.81 168 ARG A C 1
ATOM 1294 O O . ARG A 1 168 ? -15.374 11.805 11.928 1.00 94.81 168 ARG A O 1
ATOM 1301 N N . GLU A 1 169 ? -13.840 11.245 13.476 1.00 93.25 169 GLU A N 1
ATOM 1302 C CA . GLU A 1 169 ? -12.679 11.402 12.602 1.00 93.25 169 GLU A CA 1
ATOM 1303 C C . GLU A 1 169 ? -12.630 10.314 11.524 1.00 93.25 169 GLU A C 1
ATOM 1305 O O . GLU A 1 169 ? -12.367 10.628 10.360 1.00 93.25 169 GLU A O 1
ATOM 1310 N N . VAL A 1 170 ? -12.944 9.061 11.882 1.00 94.56 170 VAL A N 1
ATOM 1311 C CA . VAL A 1 170 ? -13.085 7.958 10.914 1.00 94.56 170 VAL A CA 1
ATOM 1312 C C . VAL A 1 170 ? -14.107 8.325 9.838 1.00 94.56 170 VAL A C 1
ATOM 1314 O O . VAL A 1 170 ? -13.771 8.327 8.651 1.00 94.56 170 VAL A O 1
ATOM 1317 N N . ASP A 1 171 ? -15.325 8.691 10.245 1.00 96.12 171 ASP A N 1
ATOM 1318 C CA . ASP A 1 171 ? -16.424 9.006 9.331 1.00 96.12 171 ASP A CA 1
ATOM 1319 C C . ASP A 1 171 ? -16.073 10.196 8.433 1.00 96.12 171 ASP A C 1
ATOM 1321 O O . ASP A 1 171 ? -16.269 10.142 7.219 1.00 96.12 171 ASP A O 1
ATOM 1325 N N . ARG A 1 172 ? -15.493 11.260 9.005 1.00 96.56 172 ARG A N 1
ATOM 1326 C CA . ARG A 1 172 ? -15.095 12.464 8.265 1.00 96.56 172 ARG A CA 1
ATOM 1327 C C . ARG A 1 172 ? -14.141 12.135 7.118 1.00 96.56 172 ARG A C 1
ATOM 1329 O O . ARG A 1 172 ? -14.361 12.574 5.989 1.00 96.56 172 ARG A O 1
ATOM 1336 N N . HIS A 1 173 ? -13.082 11.386 7.405 1.00 96.88 173 HIS A N 1
ATOM 1337 C CA . HIS A 1 173 ? -12.061 11.058 6.415 1.00 96.88 173 HIS A CA 1
ATOM 1338 C C . HIS A 1 173 ? -12.555 10.030 5.390 1.00 96.88 173 HIS A C 1
ATOM 1340 O O . HIS A 1 173 ? -12.308 10.185 4.191 1.00 96.88 173 HIS A O 1
ATOM 1346 N N . LEU A 1 174 ? -13.302 9.014 5.832 1.00 95.50 174 LEU A N 1
ATOM 1347 C CA . LEU A 1 174 ? -13.823 7.979 4.944 1.00 95.50 174 LEU A CA 1
ATOM 1348 C C . LEU A 1 174 ? -14.894 8.523 3.986 1.00 95.50 174 LEU A C 1
ATOM 1350 O O . LEU A 1 174 ? -14.852 8.219 2.793 1.00 95.50 174 LEU A O 1
ATOM 1354 N N . LEU A 1 175 ? -15.814 9.366 4.467 1.00 96.69 175 LEU A N 1
ATOM 1355 C CA . LEU A 1 175 ? -16.833 9.998 3.621 1.00 96.69 175 LEU A CA 1
ATOM 1356 C C . LEU A 1 175 ? -16.206 10.892 2.550 1.00 96.69 175 LEU A C 1
ATOM 1358 O O . LEU A 1 175 ? -16.629 10.850 1.394 1.00 96.69 175 LEU A O 1
ATOM 1362 N N . GLU A 1 176 ? -15.174 11.663 2.901 1.00 96.62 176 GLU A N 1
ATOM 1363 C CA . GLU A 1 176 ? -14.471 12.489 1.918 1.00 96.62 176 GLU A CA 1
ATOM 1364 C C . GLU A 1 176 ? -13.736 11.628 0.882 1.00 96.62 176 GLU A C 1
ATOM 1366 O O . GLU A 1 176 ? -13.827 11.898 -0.316 1.00 96.62 176 GLU A O 1
ATOM 1371 N N . ALA A 1 177 ? -13.071 10.547 1.306 1.00 96.62 177 ALA A N 1
ATOM 1372 C CA . ALA A 1 177 ? -12.450 9.601 0.382 1.00 96.62 177 ALA A CA 1
ATOM 1373 C C . ALA A 1 177 ? -13.474 9.013 -0.605 1.00 96.62 177 ALA A C 1
ATOM 1375 O O . ALA A 1 177 ? -13.230 9.015 -1.814 1.00 96.62 177 ALA A O 1
ATOM 1376 N N . LEU A 1 178 ? -14.629 8.553 -0.107 1.00 96.12 178 LEU A N 1
ATOM 1377 C CA . LEU A 1 178 ? -15.707 7.984 -0.922 1.00 96.12 178 LEU A CA 1
ATOM 1378 C C . LEU A 1 178 ? -16.260 9.003 -1.921 1.00 96.12 178 LEU A C 1
ATOM 1380 O O . LEU A 1 178 ? -16.398 8.691 -3.104 1.00 96.12 178 LEU A O 1
ATOM 1384 N N . ARG A 1 179 ? -16.515 10.239 -1.477 1.00 96.19 179 ARG A N 1
ATOM 1385 C CA . ARG A 1 179 ? -17.004 11.327 -2.334 1.00 96.19 179 ARG A CA 1
ATOM 1386 C C . ARG A 1 179 ? -16.057 11.603 -3.501 1.00 96.19 179 ARG A C 1
ATOM 1388 O O . ARG A 1 179 ? -16.507 11.818 -4.623 1.00 96.19 179 ARG A O 1
ATOM 1395 N N . LEU A 1 180 ? -14.750 11.595 -3.242 1.00 94.81 180 LEU A N 1
ATOM 1396 C CA . LEU A 1 180 ? -13.725 11.839 -4.258 1.00 94.81 180 LEU A CA 1
ATOM 1397 C C . LEU A 1 180 ? -13.514 10.641 -5.194 1.00 94.81 180 LEU A C 1
ATOM 1399 O O . LEU A 1 180 ? -13.184 10.826 -6.365 1.00 94.81 180 LEU A O 1
ATOM 1403 N N . ALA A 1 181 ? -13.693 9.420 -4.692 1.00 94.00 181 ALA A N 1
ATOM 1404 C CA . ALA A 1 181 ? -13.534 8.189 -5.458 1.00 94.00 181 ALA A CA 1
ATOM 1405 C C . ALA A 1 181 ? -14.739 7.864 -6.355 1.00 94.00 181 ALA A C 1
ATOM 1407 O O . ALA A 1 181 ? -14.560 7.271 -7.424 1.00 94.00 181 ALA A O 1
ATOM 1408 N N . GLN A 1 182 ? -15.948 8.256 -5.937 1.00 94.06 182 GLN A N 1
ATOM 1409 C CA . GLN A 1 182 ? -17.208 7.874 -6.579 1.00 94.06 182 GLN A CA 1
ATOM 1410 C C . GLN A 1 182 ? -17.256 8.181 -8.087 1.00 94.06 182 GLN A C 1
ATOM 1412 O O . GLN A 1 182 ? -17.607 7.268 -8.835 1.00 94.06 182 GLN A O 1
ATOM 1417 N N . PRO A 1 183 ? -16.843 9.367 -8.584 1.00 92.00 183 PRO A N 1
ATOM 1418 C CA . PRO A 1 183 ? -16.942 9.676 -10.012 1.00 92.00 183 PRO A CA 1
ATOM 1419 C C . PRO A 1 183 ? -16.097 8.760 -10.904 1.00 92.00 183 PRO A C 1
ATOM 1421 O O . PRO A 1 183 ? -16.402 8.592 -12.079 1.00 92.00 183 PRO A O 1
ATOM 1424 N N . SER A 1 184 ? -15.018 8.187 -10.359 1.00 89.19 184 SER A N 1
ATOM 1425 C CA . SER A 1 184 ? -14.120 7.280 -11.088 1.00 89.19 184 SER A CA 1
ATOM 1426 C C . SER A 1 184 ? -14.375 5.801 -10.785 1.00 89.19 184 SER A C 1
ATOM 1428 O O . SER A 1 184 ? -13.675 4.948 -11.327 1.00 89.19 184 SER A O 1
ATOM 1430 N N . GLY A 1 185 ? -15.332 5.489 -9.904 1.00 91.56 185 GLY A N 1
ATOM 1431 C CA . GLY A 1 185 ? -15.651 4.118 -9.507 1.00 91.56 185 GLY A CA 1
ATOM 1432 C C . GLY A 1 185 ? -14.490 3.380 -8.831 1.00 91.56 185 GLY A C 1
ATOM 1433 O O . GLY A 1 185 ? -14.326 2.183 -9.053 1.00 91.56 185 GLY A O 1
ATOM 1434 N N . PHE A 1 186 ? -13.643 4.070 -8.054 1.00 92.81 186 PHE A N 1
ATOM 1435 C CA . PHE A 1 186 ? -12.524 3.408 -7.372 1.00 92.81 186 PHE A CA 1
ATOM 1436 C C . PHE A 1 186 ? -13.016 2.587 -6.177 1.00 92.81 186 PHE A C 1
ATOM 1438 O O . PHE A 1 186 ? -13.592 3.127 -5.237 1.00 92.81 186 PHE A O 1
ATOM 1445 N N . ILE A 1 187 ? -12.740 1.285 -6.216 1.00 91.75 187 ILE A N 1
ATOM 1446 C CA . ILE A 1 187 ? -13.132 0.290 -5.213 1.00 91.75 187 ILE A CA 1
ATOM 1447 C C . ILE A 1 187 ? -11.889 -0.270 -4.511 1.00 91.75 187 ILE A C 1
ATOM 1449 O O . ILE A 1 187 ? -11.835 -0.292 -3.281 1.00 91.75 187 ILE A O 1
ATOM 1453 N N . ARG A 1 188 ? -10.863 -0.699 -5.263 1.00 90.94 188 ARG A N 1
ATOM 1454 C CA . ARG A 1 188 ? -9.695 -1.393 -4.677 1.00 90.94 188 ARG A CA 1
ATOM 1455 C C . ARG A 1 188 ? -8.892 -0.538 -3.715 1.00 90.94 188 ARG A C 1
ATOM 1457 O O . ARG A 1 188 ? -8.433 -1.063 -2.713 1.00 90.94 188 ARG A O 1
ATOM 1464 N N . SER A 1 189 ? -8.788 0.766 -3.964 1.00 88.94 189 SER A N 1
ATOM 1465 C CA . SER A 1 189 ? -8.169 1.709 -3.023 1.00 88.94 189 SER A CA 1
ATOM 1466 C C . SER A 1 189 ? -8.751 1.639 -1.599 1.00 88.94 189 SER A C 1
ATOM 1468 O O . SER A 1 189 ? -8.047 1.997 -0.663 1.00 88.94 189 SER A O 1
ATOM 1470 N N . PHE A 1 190 ? -9.998 1.175 -1.436 1.00 92.81 190 PHE A N 1
ATOM 1471 C CA . PHE A 1 190 ? -10.641 0.940 -0.139 1.00 92.81 190 PHE A CA 1
ATOM 1472 C C . PHE A 1 190 ? -10.512 -0.518 0.299 1.00 92.81 190 PHE A C 1
ATOM 1474 O O . PHE A 1 190 ? -10.032 -0.782 1.391 1.00 92.81 190 PHE A O 1
ATOM 1481 N N . VAL A 1 191 ? -10.899 -1.464 -0.564 1.00 91.00 191 VAL A N 1
ATOM 1482 C CA . VAL A 1 191 ? -10.940 -2.902 -0.228 1.00 91.00 191 VAL A CA 1
ATOM 1483 C C . VAL A 1 191 ? -9.558 -3.462 0.112 1.00 91.00 191 VAL A C 1
ATOM 1485 O O . VAL A 1 191 ? -9.435 -4.330 0.969 1.00 91.00 191 VAL A O 1
ATOM 1488 N N . ASP A 1 192 ? -8.504 -2.967 -0.538 1.00 88.38 192 ASP A N 1
ATOM 1489 C CA . ASP A 1 192 ? -7.125 -3.350 -0.221 1.00 88.38 192 ASP A CA 1
ATOM 1490 C C . ASP A 1 192 ? -6.700 -2.939 1.191 1.00 88.38 192 ASP A C 1
ATOM 1492 O O . ASP A 1 192 ? -5.702 -3.438 1.700 1.00 88.38 192 ASP A O 1
ATOM 1496 N N . GLU A 1 193 ? -7.406 -1.989 1.800 1.00 87.56 193 GLU A N 1
ATOM 1497 C CA . GLU A 1 193 ? -7.088 -1.473 3.122 1.00 87.56 193 GLU A CA 1
ATOM 1498 C C . GLU A 1 193 ? -7.836 -2.201 4.244 1.00 87.56 193 GLU A C 1
ATOM 1500 O O . GLU A 1 193 ? -7.610 -1.859 5.403 1.00 87.56 193 GLU A O 1
ATOM 1505 N N . GLY A 1 194 ? -8.640 -3.224 3.938 1.00 83.06 194 GLY A N 1
ATOM 1506 C CA . GLY A 1 194 ? -9.416 -3.985 4.925 1.00 83.06 194 GLY A CA 1
ATOM 1507 C C . GLY A 1 194 ? -10.675 -3.251 5.346 1.00 83.06 194 GLY A C 1
ATOM 1508 O O . GLY A 1 194 ? -10.703 -2.773 6.501 1.00 83.06 194 GLY A O 1
#

pLDDT: mean 88.89, std 9.53, range [51.97, 98.31]

Secondary structure (DSSP, 8-state):
-HHHHTT-HHHHHHHHHHHHHHHHH-S-THHHHHHHHHHHHHHHHTT-HHHHHHHHHHHHHHHTTSS-HHHHHHHHHHHHHHHHHTT-HHHHHHHHHHHHTT---SS--TTTHHHHHHHHHHHHHTT-HHHHHHHHHHHHHHHTTSS-HHHHHHHHHHHHHTTTT-HHHHHHHHHHHHHHHGGGT--HHHHTT-

Sequence (194 aa):
ELAYETNASGEALALVENLGPLIEGAAVIVYPLASVPTYARVLQLTGRGDAALDMLERVYQRVRGSVYRRLASVLVHDRIRLLIDQNRVAEARALLSQHRGESAETVPTVANEFEFFAEGRLLTAEKSYAGAAAIFDALLERTKGSGRMRRHILAQILRAKSAGHDQREVDRHLLEALRLAQPSGFIRSFVDEG